Protein AF-A0A5B8RCU5-F1 (afdb_monomer_lite)

Radius of gyration: 20.3 Å; chains: 1; bounding b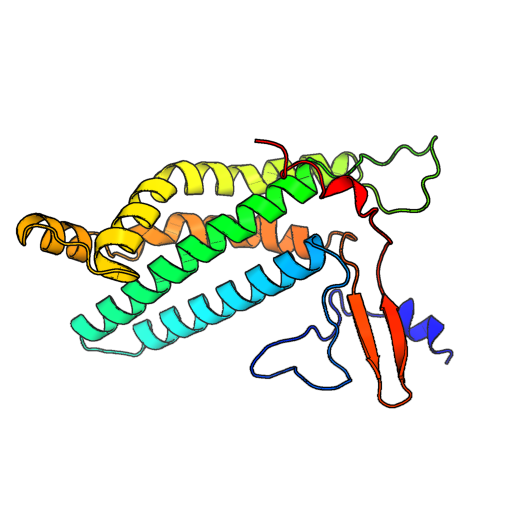ox: 48×49×59 Å

Sequence (213 aa):
MDSLDEIINAEAREPKTFHPVHERGQDAWFPGNEAASLLIHVNHIWEDLYALLRVRAGVSDAYTKKLFLRYAVIEVRSLIQVFDRMQVIVMQAPTFDPRERHGWRELTTEEKEQAKELFKPYSEAKKAVSDEVRNVRNAVCAHRENLDWQSVMSFWDAITPELIRPILNAVPAPFNFLKELDLYEWNRTPRDGTVEFIGPMIRPEYFEDDRRT

Foldseek 3Di:
DDPVVCLVPPPDLDQQADDPPPRDDLSHKYFPDLLQVLLVVLVVLVVLLVVLVVVLVVDDDPVSVLLSLLVNLVSLLVNVVSVVVNLVCLLLFAEDDPVDDDQFDGHHPVLNVQLVVLCPLLVVLCVVQVVLSVVLCDCARVDPDPDDPVVVVVSSVSSDCVNRVSNVVSPPRSSVSSSNDQHTKIWGQHPVRDIDIDGTDDDPVSPPPPPPD

Structure (mmCIF, N/CA/C/O backbone):
data_AF-A0A5B8RCU5-F1
#
_entry.id   AF-A0A5B8RCU5-F1
#
loop_
_atom_site.group_PDB
_atom_site.id
_atom_site.type_symbol
_atom_site.label_atom_id
_atom_site.label_alt_id
_atom_site.label_comp_id
_atom_site.label_asym_id
_atom_site.label_entity_id
_atom_site.label_seq_id
_atom_site.pdbx_PDB_ins_code
_atom_site.Cartn_x
_atom_site.Cartn_y
_atom_site.Cartn_z
_atom_site.occupancy
_atom_site.B_iso_or_equiv
_atom_site.auth_seq_id
_atom_site.auth_comp_id
_atom_site.auth_asym_id
_atom_site.auth_atom_id
_atom_site.pdbx_PDB_model_num
ATOM 1 N N . MET A 1 1 ? -24.263 -26.731 18.331 1.00 39.69 1 MET A N 1
ATOM 2 C CA . MET A 1 1 ? -23.127 -25.795 18.342 1.00 39.69 1 MET A CA 1
ATOM 3 C C . MET A 1 1 ? -23.718 -24.479 17.922 1.00 39.69 1 MET A C 1
ATOM 5 O O . MET A 1 1 ? -24.258 -24.422 16.823 1.00 39.69 1 MET A O 1
ATOM 9 N N . ASP A 1 2 ? -23.803 -23.537 18.858 1.00 32.69 2 ASP A N 1
ATOM 10 C CA . ASP A 1 2 ? -24.424 -22.238 18.607 1.00 32.69 2 ASP A CA 1
ATOM 11 C C . ASP A 1 2 ? -23.574 -21.465 17.597 1.00 32.69 2 ASP A C 1
ATOM 13 O O . ASP A 1 2 ? -22.348 -21.526 17.644 1.00 32.69 2 ASP A O 1
ATOM 17 N N . SER A 1 3 ? -24.208 -20.700 16.707 1.00 39.12 3 SER A N 1
ATOM 18 C CA . SER A 1 3 ? -23.506 -19.802 15.775 1.00 39.12 3 SER A CA 1
ATOM 19 C C . SER A 1 3 ? -22.623 -18.772 16.499 1.00 39.12 3 SER A C 1
ATOM 21 O O . SER A 1 3 ? -21.721 -18.196 15.905 1.00 39.12 3 SER A O 1
ATOM 23 N N . LEU A 1 4 ? -22.859 -18.562 17.798 1.00 31.06 4 LEU A N 1
ATOM 24 C CA . LEU A 1 4 ? -22.019 -17.777 18.702 1.00 31.06 4 LEU A CA 1
ATOM 25 C C . LEU A 1 4 ? -20.695 -18.472 19.054 1.00 31.06 4 LEU A C 1
ATOM 27 O O . LEU A 1 4 ? -19.683 -17.791 19.195 1.00 31.06 4 LEU A O 1
ATOM 31 N N . ASP A 1 5 ? -20.667 -19.803 19.132 1.00 27.89 5 ASP A N 1
ATOM 32 C CA . ASP A 1 5 ? -19.440 -20.557 19.413 1.00 27.89 5 ASP A CA 1
ATOM 33 C C . ASP A 1 5 ? -18.496 -20.580 18.199 1.00 27.89 5 ASP A C 1
ATOM 35 O O . ASP A 1 5 ? -17.282 -20.653 18.379 1.00 27.89 5 ASP A O 1
ATOM 39 N N . GLU A 1 6 ? -19.029 -20.460 16.975 1.00 35.12 6 GLU A N 1
ATOM 40 C CA . GLU A 1 6 ? -18.238 -20.264 15.746 1.00 35.12 6 GLU A CA 1
ATOM 41 C C . GLU A 1 6 ? -17.661 -18.842 15.640 1.00 35.12 6 GLU A C 1
ATOM 43 O O . GLU A 1 6 ? -16.547 -18.674 15.149 1.00 35.12 6 GLU A O 1
ATOM 48 N N . ILE A 1 7 ? -18.365 -17.825 16.156 1.00 41.09 7 ILE A N 1
ATOM 49 C CA . ILE A 1 7 ? -17.878 -16.432 16.208 1.00 41.09 7 ILE A CA 1
ATOM 50 C C . ILE A 1 7 ? -16.762 -16.276 17.254 1.00 41.09 7 ILE A C 1
ATOM 52 O O . ILE A 1 7 ? -15.832 -15.498 17.054 1.00 41.09 7 ILE A O 1
ATOM 56 N N . ILE A 1 8 ? -16.829 -17.030 18.356 1.00 35.44 8 ILE A N 1
ATOM 57 C CA . ILE A 1 8 ? -15.849 -16.958 19.451 1.00 35.44 8 ILE A CA 1
ATOM 58 C C . ILE A 1 8 ? -14.624 -17.864 19.197 1.00 35.44 8 ILE A C 1
ATOM 60 O O . ILE A 1 8 ? -13.545 -17.560 19.700 1.00 35.44 8 ILE A O 1
ATOM 64 N N . ASN A 1 9 ? -14.743 -18.930 18.389 1.00 31.77 9 ASN A N 1
ATOM 65 C CA . ASN A 1 9 ? -13.650 -19.882 18.098 1.00 31.77 9 ASN A CA 1
ATOM 66 C C . ASN A 1 9 ? -13.115 -19.849 16.654 1.00 31.77 9 ASN A C 1
ATOM 68 O O . ASN A 1 9 ? -12.538 -20.835 16.190 1.00 31.77 9 ASN A O 1
ATOM 72 N N . ALA A 1 10 ? -13.264 -18.748 15.918 1.00 35.28 10 ALA A N 1
ATOM 73 C CA . ALA A 1 10 ? -12.658 -18.657 14.596 1.00 35.28 10 ALA A CA 1
ATOM 74 C C . ALA A 1 10 ? -11.125 -18.540 14.705 1.00 35.28 10 ALA A C 1
ATOM 76 O O . ALA A 1 10 ? -10.566 -17.459 14.863 1.00 35.28 10 ALA A O 1
ATOM 77 N N . GLU A 1 11 ? -10.426 -19.655 14.494 1.00 37.22 11 GLU A N 1
ATOM 78 C CA . GLU A 1 11 ? -9.008 -19.719 14.100 1.00 37.22 11 GLU A CA 1
ATOM 79 C C . GLU A 1 11 ? -8.719 -19.027 12.739 1.00 37.22 11 GLU A C 1
ATOM 81 O O . GLU A 1 11 ? -7.692 -19.272 12.107 1.00 37.22 11 GLU A O 1
ATOM 86 N N . ALA A 1 12 ? -9.592 -18.131 12.270 1.00 40.72 12 ALA A N 1
ATOM 87 C CA . ALA A 1 12 ? -9.389 -17.294 11.100 1.00 40.72 12 ALA A CA 1
ATOM 88 C C . ALA A 1 12 ? -9.304 -15.832 11.551 1.00 40.72 12 ALA A C 1
ATOM 90 O O . ALA A 1 12 ? -10.314 -15.184 11.808 1.00 40.72 12 ALA A O 1
ATOM 91 N N . ARG A 1 13 ? -8.075 -15.314 11.632 1.00 55.00 13 ARG A N 1
ATOM 92 C CA . ARG A 1 13 ? -7.778 -13.909 11.964 1.00 55.00 13 ARG A CA 1
ATOM 93 C C . ARG A 1 13 ? -8.365 -12.895 10.969 1.00 55.00 13 ARG A C 1
ATOM 95 O O . ARG A 1 13 ? -8.436 -11.721 11.293 1.00 55.00 13 ARG A O 1
ATOM 102 N N . GLU A 1 14 ? -8.848 -13.329 9.805 1.00 58.84 14 GLU A N 1
ATOM 103 C CA . GLU A 1 14 ? -9.608 -12.491 8.875 1.00 58.84 14 GLU A CA 1
ATOM 104 C C . GLU A 1 14 ? -10.784 -13.293 8.289 1.00 58.84 14 GLU A C 1
ATOM 106 O O . GLU A 1 14 ? -10.590 -14.442 7.874 1.00 58.84 14 GLU A O 1
ATOM 111 N N . PRO A 1 15 ? -12.006 -12.728 8.237 1.00 73.12 15 PRO A N 1
ATOM 112 C CA . PRO A 1 15 ? -13.125 -13.366 7.557 1.00 73.12 15 PRO A CA 1
ATOM 113 C C . PRO A 1 15 ? -12.865 -13.443 6.044 1.00 73.12 15 PRO A C 1
ATOM 115 O O . PRO A 1 15 ? -11.940 -12.828 5.518 1.00 73.12 15 PRO A O 1
ATOM 118 N N . LYS A 1 16 ? -13.704 -14.180 5.307 1.00 82.31 16 LYS A N 1
ATOM 119 C CA . LYS A 1 16 ? -13.626 -14.240 3.839 1.00 82.31 16 LYS A CA 1
ATOM 120 C C . LYS A 1 16 ? -14.006 -12.881 3.234 1.00 82.31 16 LYS A C 1
ATOM 122 O O . LYS A 1 16 ? -15.176 -12.629 2.947 1.00 82.31 16 LYS A O 1
ATOM 127 N N . THR A 1 17 ? -13.036 -11.985 3.123 1.00 86.19 17 THR A N 1
ATOM 128 C CA . THR A 1 17 ? -13.244 -10.596 2.711 1.00 86.19 17 THR A CA 1
ATOM 129 C C . THR A 1 17 ? -13.517 -10.477 1.216 1.00 86.19 17 THR A C 1
ATOM 131 O O . THR A 1 17 ? -13.146 -11.329 0.408 1.00 86.19 17 THR A O 1
ATOM 134 N N . PHE A 1 18 ? -14.225 -9.413 0.846 1.00 88.00 18 PHE A N 1
ATOM 135 C CA . PHE A 1 18 ? -14.538 -9.097 -0.537 1.00 88.00 18 PHE A CA 1
ATOM 136 C C . PHE A 1 18 ? -13.267 -8.950 -1.380 1.00 88.00 18 PHE A C 1
ATOM 138 O O . PHE A 1 18 ? -12.397 -8.140 -1.068 1.00 88.00 18 PHE A O 1
ATOM 145 N N . HIS A 1 19 ? -13.250 -9.642 -2.519 1.00 88.06 19 HIS A N 1
ATOM 146 C CA . HIS A 1 19 ? -12.258 -9.482 -3.574 1.00 88.06 19 HIS A CA 1
ATOM 147 C C . HIS A 1 19 ? -12.973 -9.285 -4.919 1.00 88.06 19 HIS A C 1
ATOM 149 O O . HIS A 1 19 ? -13.785 -10.127 -5.317 1.00 88.06 19 HIS A O 1
ATOM 155 N N . PRO A 1 20 ? -12.625 -8.257 -5.719 1.00 83.44 20 PRO A N 1
ATOM 156 C CA . PRO A 1 20 ? -13.349 -7.894 -6.946 1.00 83.44 20 PRO A CA 1
ATOM 157 C C . PRO A 1 20 ? -13.321 -8.938 -8.076 1.00 83.44 20 PRO A C 1
ATOM 159 O O . PRO A 1 20 ? -13.993 -8.757 -9.091 1.00 83.44 20 PRO A O 1
ATOM 162 N N . VAL A 1 21 ? -12.571 -10.029 -7.921 1.00 83.31 21 VAL A N 1
ATOM 163 C CA . VAL A 1 21 ? -12.362 -11.056 -8.948 1.00 83.31 21 VAL A CA 1
ATOM 164 C C . VAL A 1 21 ? -12.805 -12.423 -8.437 1.00 83.31 21 VAL A C 1
ATOM 166 O O . VAL A 1 21 ? -13.494 -13.133 -9.166 1.00 83.31 21 VAL A O 1
ATOM 169 N N . HIS A 1 22 ? -12.452 -12.786 -7.201 1.00 84.62 22 HIS A N 1
ATOM 170 C CA . HIS A 1 22 ? -12.650 -14.147 -6.690 1.00 84.62 22 HIS A CA 1
ATOM 171 C C . HIS A 1 22 ? -13.733 -14.248 -5.606 1.00 84.62 22 HIS A C 1
ATOM 173 O O . HIS A 1 22 ? -14.357 -15.296 -5.488 1.00 84.62 22 HIS A O 1
ATOM 179 N N . GLU A 1 23 ? -14.007 -13.170 -4.859 1.00 84.88 23 GLU A N 1
ATOM 180 C CA . GLU A 1 23 ? -14.873 -13.200 -3.671 1.00 84.88 23 GLU A CA 1
ATOM 181 C C . GLU A 1 23 ? -15.907 -12.072 -3.690 1.00 84.88 23 GLU A C 1
ATOM 183 O O . GLU A 1 23 ? -15.750 -11.020 -3.078 1.00 84.88 23 GLU A O 1
ATOM 188 N N . ARG A 1 24 ? -16.985 -12.298 -4.449 1.00 83.38 24 ARG A N 1
ATOM 189 C CA . ARG A 1 24 ? -18.073 -11.325 -4.685 1.00 83.38 24 ARG A CA 1
ATOM 190 C C . ARG A 1 24 ? -19.449 -11.826 -4.241 1.00 83.38 24 ARG A C 1
ATOM 192 O O . ARG A 1 24 ? -20.460 -11.193 -4.539 1.00 83.38 24 ARG A O 1
ATOM 199 N N . GLY A 1 25 ? -19.492 -13.024 -3.662 1.00 81.69 25 GLY A N 1
ATOM 200 C CA . GLY A 1 25 ? -20.726 -13.704 -3.288 1.00 81.69 25 GLY A CA 1
ATOM 201 C C . GLY A 1 25 ? -21.357 -13.124 -2.025 1.00 81.69 25 GLY A C 1
ATOM 202 O O . GLY A 1 25 ? -20.814 -12.230 -1.390 1.00 81.69 25 GLY A O 1
ATOM 203 N N . GLN A 1 26 ? -22.498 -13.684 -1.634 1.00 80.81 26 GLN A N 1
ATOM 204 C CA . GLN A 1 26 ? -23.207 -13.306 -0.401 1.00 80.81 26 GLN A CA 1
ATOM 205 C C . GLN A 1 26 ? -22.467 -13.717 0.877 1.00 80.81 26 GLN A C 1
ATOM 207 O O . GLN A 1 26 ? -22.781 -13.219 1.952 1.00 80.81 26 GLN A O 1
ATOM 212 N N . ASP A 1 27 ? -21.470 -14.592 0.746 1.00 83.69 27 ASP A N 1
ATOM 213 C CA . ASP A 1 27 ? -20.600 -15.005 1.845 1.00 83.69 27 ASP A CA 1
ATOM 214 C C . ASP A 1 27 ? -19.420 -14.043 2.057 1.00 83.69 27 ASP A C 1
ATOM 216 O O . ASP A 1 27 ? -18.688 -14.197 3.034 1.00 83.69 27 ASP A O 1
ATOM 220 N N . ALA A 1 28 ? -19.219 -13.077 1.150 1.00 88.62 28 ALA A N 1
ATOM 221 C CA . ALA A 1 28 ? -18.128 -12.119 1.236 1.00 88.62 28 ALA A CA 1
ATOM 222 C C . ALA A 1 28 ? -18.408 -11.061 2.308 1.00 88.62 28 ALA A C 1
ATOM 224 O O . ALA A 1 28 ? -19.489 -10.469 2.355 1.00 88.62 28 ALA A O 1
ATOM 225 N N . TRP A 1 29 ? -17.400 -10.805 3.134 1.00 90.75 29 TRP A N 1
ATOM 226 C CA . TRP A 1 29 ? -17.410 -9.739 4.126 1.00 90.75 29 TRP A CA 1
ATOM 227 C C . TRP A 1 29 ? -16.871 -8.445 3.525 1.00 90.75 29 TRP A C 1
ATOM 229 O O . TRP A 1 29 ? -15.794 -8.410 2.930 1.00 90.75 29 TRP A O 1
ATOM 239 N N . PHE A 1 30 ? -17.627 -7.371 3.687 1.00 90.88 30 PHE A N 1
ATOM 240 C CA . PHE A 1 30 ? -17.294 -6.034 3.223 1.00 90.88 30 PHE A CA 1
ATOM 241 C C . PHE A 1 30 ? -16.791 -5.190 4.398 1.00 90.88 30 PHE A C 1
ATOM 243 O O . PHE A 1 30 ? -17.136 -5.463 5.550 1.00 90.88 30 PHE A O 1
ATOM 250 N N . PRO A 1 31 ? -15.951 -4.177 4.141 1.00 91.06 31 PRO A N 1
ATOM 251 C CA . PRO A 1 31 ? -15.451 -3.318 5.203 1.00 91.06 31 PRO A CA 1
ATOM 252 C C . PRO A 1 31 ? -16.584 -2.452 5.775 1.00 91.06 31 PRO A C 1
ATOM 254 O O . PRO A 1 31 ? -17.232 -1.703 5.044 1.00 91.06 31 PRO A O 1
ATOM 257 N N . GLY A 1 32 ? -16.809 -2.550 7.086 1.00 88.50 32 GLY A N 1
ATOM 258 C CA . GLY A 1 32 ? -17.748 -1.721 7.850 1.00 88.50 32 GLY A CA 1
ATOM 259 C C . GLY A 1 32 ? -17.155 -0.381 8.292 1.00 88.50 32 GLY A C 1
ATOM 260 O O . GLY A 1 32 ? -17.885 0.592 8.458 1.00 88.50 32 GLY A O 1
ATOM 261 N N . ASN A 1 33 ? -15.824 -0.290 8.398 1.00 88.38 33 ASN A N 1
ATOM 262 C CA . ASN A 1 33 ? -15.111 0.939 8.747 1.00 88.38 33 ASN A CA 1
ATOM 263 C C . ASN A 1 33 ? -13.919 1.231 7.809 1.00 88.38 33 ASN A C 1
ATOM 265 O O . ASN A 1 33 ? -13.543 0.420 6.957 1.00 88.38 33 ASN A O 1
ATOM 269 N N . GLU A 1 34 ? -13.314 2.416 7.955 1.00 91.31 34 GLU A N 1
ATOM 270 C CA . GLU A 1 34 ? -12.195 2.844 7.104 1.00 91.31 34 GLU A CA 1
ATOM 271 C C . GLU A 1 34 ? -10.963 1.939 7.270 1.00 91.31 34 GLU A C 1
ATOM 273 O O . GLU A 1 34 ? -10.336 1.568 6.277 1.00 91.31 34 GLU A O 1
ATOM 278 N N . ALA A 1 35 ? -10.641 1.530 8.501 1.00 90.94 35 ALA A N 1
ATOM 279 C CA . ALA A 1 35 ? -9.508 0.648 8.778 1.00 90.94 35 ALA A CA 1
ATOM 280 C C . ALA A 1 35 ? -9.632 -0.686 8.019 1.00 90.94 35 ALA A C 1
ATOM 282 O O . ALA A 1 35 ? -8.688 -1.107 7.351 1.00 90.94 35 ALA A O 1
ATOM 283 N N . ALA A 1 36 ? -10.811 -1.312 8.043 1.00 90.94 36 ALA A N 1
ATOM 284 C CA . ALA A 1 36 ? -11.094 -2.548 7.318 1.00 90.94 36 ALA A CA 1
ATOM 285 C C . ALA A 1 36 ? -10.989 -2.345 5.798 1.00 90.94 36 ALA A C 1
ATOM 287 O O . ALA A 1 36 ? -10.425 -3.180 5.086 1.00 90.94 36 ALA A O 1
ATOM 288 N N . SER A 1 37 ? -11.467 -1.201 5.292 1.00 93.44 37 SER A N 1
ATOM 289 C CA . SER A 1 37 ? -11.366 -0.869 3.866 1.00 93.44 37 SER A CA 1
ATOM 290 C C . SER A 1 37 ? -9.913 -0.730 3.418 1.00 93.44 37 SER A C 1
ATOM 292 O O . SER A 1 37 ? -9.548 -1.229 2.353 1.00 93.44 37 SER A O 1
ATOM 294 N N . LEU A 1 38 ? -9.078 -0.064 4.216 1.00 95.00 38 LEU A N 1
ATOM 295 C CA . LEU A 1 38 ? -7.660 0.100 3.913 1.00 95.00 38 LEU A CA 1
ATOM 296 C C . LEU A 1 38 ? -6.916 -1.232 3.999 1.00 95.00 38 LEU A C 1
ATOM 298 O O . LEU A 1 38 ? -6.042 -1.473 3.172 1.00 95.00 38 LEU A O 1
ATOM 302 N N . LEU A 1 39 ? -7.275 -2.109 4.944 1.00 92.94 39 LEU A N 1
ATOM 303 C CA . LEU A 1 39 ? -6.673 -3.437 5.070 1.00 92.94 39 LEU A CA 1
ATOM 304 C C . LEU A 1 39 ? -6.884 -4.258 3.791 1.00 92.94 39 LEU A C 1
ATOM 306 O O . LEU A 1 39 ? -5.916 -4.751 3.207 1.00 92.94 39 LEU A O 1
ATOM 310 N N . ILE A 1 40 ? -8.129 -4.315 3.303 1.00 92.31 40 ILE A N 1
ATOM 311 C CA . ILE A 1 40 ? -8.466 -4.964 2.029 1.00 92.31 40 ILE A CA 1
ATOM 312 C C . ILE A 1 40 ? -7.700 -4.321 0.866 1.00 92.31 40 ILE A C 1
ATOM 314 O O . ILE A 1 40 ? -7.153 -5.026 0.021 1.00 92.31 40 ILE A O 1
ATOM 318 N N .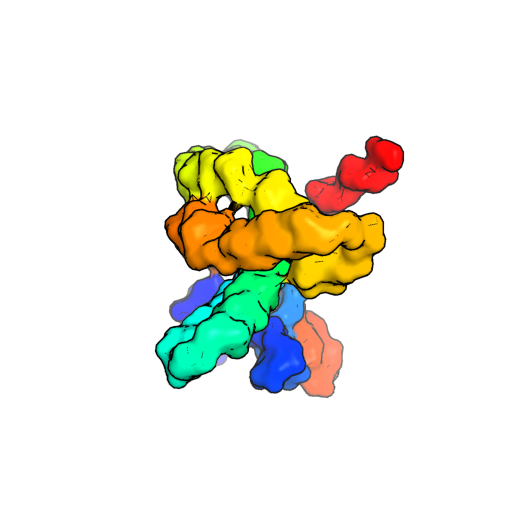 HIS A 1 41 ? -7.628 -2.988 0.808 1.00 94.94 41 HIS A N 1
ATOM 319 C CA . HIS A 1 41 ? -6.900 -2.306 -0.264 1.00 94.94 41 HIS A CA 1
ATOM 320 C C . HIS A 1 41 ? -5.406 -2.647 -0.270 1.00 94.94 41 HIS A C 1
ATOM 322 O O . HIS A 1 41 ? -4.852 -2.884 -1.342 1.00 94.94 41 HIS A O 1
ATOM 328 N N . VAL A 1 42 ? -4.753 -2.704 0.897 1.00 95.00 42 VAL A N 1
ATOM 329 C CA . VAL A 1 42 ? -3.344 -3.117 0.978 1.00 95.00 42 VAL A CA 1
ATOM 330 C C . VAL A 1 42 ? -3.180 -4.560 0.501 1.00 95.00 42 VAL A C 1
ATOM 332 O O . VAL A 1 42 ? -2.274 -4.810 -0.292 1.00 95.00 42 VAL A O 1
ATOM 335 N N . ASN A 1 43 ? -4.063 -5.478 0.915 1.00 92.06 43 ASN A N 1
ATOM 336 C CA . ASN A 1 43 ? -4.049 -6.871 0.453 1.00 92.06 43 ASN A CA 1
ATOM 337 C C . ASN A 1 43 ? -4.150 -6.962 -1.079 1.00 92.06 43 ASN A C 1
ATOM 339 O O . ASN A 1 43 ? -3.272 -7.554 -1.705 1.00 92.06 43 ASN A O 1
ATOM 343 N N . HIS A 1 44 ? -5.137 -6.303 -1.694 1.00 93.94 44 HIS A N 1
ATOM 344 C CA . HIS A 1 44 ? -5.303 -6.323 -3.152 1.00 93.94 44 HIS A CA 1
ATOM 345 C C . HIS A 1 44 ? -4.097 -5.733 -3.896 1.00 93.94 44 HIS A C 1
ATOM 347 O O . HIS A 1 44 ? -3.592 -6.341 -4.837 1.00 93.94 44 HIS A O 1
ATOM 353 N N . ILE A 1 45 ? -3.578 -4.582 -3.449 1.00 96.31 45 ILE A N 1
ATOM 354 C CA . ILE A 1 45 ? -2.389 -3.973 -4.068 1.00 96.31 45 ILE A CA 1
ATOM 355 C C . ILE A 1 45 ? -1.180 -4.916 -3.955 1.00 96.31 45 ILE A C 1
ATOM 357 O O . ILE A 1 45 ? -0.365 -5.015 -4.877 1.00 96.31 45 ILE A O 1
ATOM 361 N N . TRP A 1 46 ? -1.047 -5.628 -2.833 1.00 94.81 46 TRP A N 1
ATOM 362 C CA . TRP A 1 46 ? 0.030 -6.592 -2.627 1.00 94.81 46 TRP A CA 1
ATOM 363 C C . TRP A 1 46 ? -0.086 -7.813 -3.549 1.00 94.81 46 TRP A C 1
ATOM 365 O O . TRP A 1 46 ? 0.918 -8.259 -4.115 1.00 94.81 46 TRP A O 1
ATOM 375 N N . GLU A 1 47 ? -1.298 -8.332 -3.739 1.00 93.62 47 GLU A N 1
ATOM 376 C CA . GLU A 1 47 ? -1.593 -9.415 -4.683 1.00 93.62 47 GLU A CA 1
ATOM 377 C C . GLU A 1 47 ? -1.282 -9.007 -6.130 1.00 93.62 47 GLU A C 1
ATOM 379 O O . GLU A 1 47 ? -0.602 -9.755 -6.846 1.00 93.62 47 GLU A O 1
ATOM 384 N N . ASP A 1 48 ? -1.679 -7.798 -6.535 1.00 95.38 48 ASP A N 1
ATOM 385 C CA . ASP A 1 48 ? -1.372 -7.236 -7.854 1.00 95.38 48 ASP A CA 1
ATOM 386 C C . ASP A 1 48 ? 0.142 -7.093 -8.064 1.00 95.38 48 ASP A C 1
ATOM 388 O O . ASP A 1 48 ? 0.686 -7.544 -9.081 1.00 95.38 48 ASP A O 1
ATOM 392 N N . LEU A 1 49 ? 0.864 -6.546 -7.078 1.00 96.44 49 LEU A N 1
ATOM 393 C CA . LEU A 1 49 ? 2.329 -6.456 -7.099 1.00 96.44 49 LEU A CA 1
ATOM 394 C C . LEU A 1 49 ? 2.978 -7.834 -7.253 1.00 96.44 49 LEU A C 1
ATOM 396 O O . LEU A 1 49 ? 3.878 -8.007 -8.084 1.00 96.44 49 LEU A O 1
ATOM 400 N N . TYR A 1 50 ? 2.520 -8.826 -6.489 1.00 94.94 50 TYR A N 1
ATOM 401 C CA . TYR A 1 50 ? 3.023 -10.193 -6.586 1.00 94.94 50 TYR A CA 1
ATOM 402 C C . TYR A 1 50 ? 2.780 -10.782 -7.981 1.00 94.94 50 TYR A C 1
ATOM 404 O O . TYR A 1 50 ? 3.704 -11.333 -8.592 1.00 94.94 50 TYR A O 1
ATOM 412 N N . ALA A 1 51 ? 1.571 -10.627 -8.524 1.00 94.31 51 ALA A N 1
ATOM 413 C CA . ALA A 1 51 ? 1.222 -11.106 -9.855 1.00 94.31 51 ALA A CA 1
ATOM 414 C C . ALA A 1 51 ? 2.095 -10.456 -10.943 1.00 94.31 51 ALA A C 1
ATOM 416 O O . ALA A 1 51 ? 2.686 -11.172 -11.761 1.00 94.31 51 ALA A O 1
ATOM 417 N N . LEU A 1 52 ? 2.246 -9.127 -10.916 1.00 95.81 52 LEU A N 1
ATOM 418 C CA . LEU A 1 52 ? 3.076 -8.365 -11.856 1.00 95.81 52 LEU A CA 1
ATOM 419 C C . LEU A 1 52 ? 4.542 -8.814 -11.818 1.00 95.81 52 LEU A C 1
ATOM 421 O O . LEU A 1 52 ? 5.146 -9.076 -12.863 1.00 95.81 52 LEU A O 1
ATOM 425 N N . LEU A 1 53 ? 5.121 -8.936 -10.620 1.00 93.62 53 LEU A N 1
ATOM 426 C CA . LEU A 1 53 ? 6.525 -9.317 -10.447 1.00 93.62 53 LEU A CA 1
ATOM 427 C C . LEU A 1 53 ? 6.779 -10.779 -10.828 1.00 93.62 53 LEU A C 1
ATOM 429 O O . LEU A 1 53 ? 7.812 -11.081 -11.435 1.00 93.62 53 LEU A O 1
ATOM 433 N N . ARG A 1 54 ? 5.824 -11.674 -10.549 1.00 95.25 54 ARG A N 1
ATOM 434 C CA . ARG A 1 54 ? 5.884 -13.078 -10.972 1.00 95.25 54 ARG A CA 1
ATOM 435 C C . ARG A 1 54 ? 5.869 -13.202 -12.493 1.00 95.25 54 ARG A C 1
ATOM 437 O O . ARG A 1 54 ? 6.718 -13.896 -13.049 1.00 95.25 54 ARG A O 1
ATOM 444 N N . VAL A 1 55 ? 4.951 -12.512 -13.177 1.00 95.62 55 VAL A N 1
ATOM 445 C CA . VAL A 1 55 ? 4.895 -12.531 -14.650 1.00 95.62 55 VAL A CA 1
ATOM 446 C C . VAL A 1 55 ? 6.172 -11.930 -15.237 1.00 95.62 55 VAL A C 1
ATOM 448 O O . VAL A 1 55 ? 6.785 -12.536 -16.114 1.00 95.62 55 VAL A O 1
ATOM 451 N N . ARG A 1 56 ? 6.648 -10.800 -14.697 1.00 95.06 56 ARG A N 1
ATOM 452 C CA . ARG A 1 56 ? 7.916 -10.176 -15.106 1.00 95.06 56 ARG A CA 1
ATOM 453 C C . ARG A 1 56 ? 9.101 -11.144 -15.041 1.00 95.06 56 ARG A C 1
ATOM 455 O O . ARG A 1 56 ? 9.955 -11.108 -15.926 1.00 95.06 56 ARG A O 1
ATOM 462 N N . ALA A 1 57 ? 9.178 -11.971 -13.999 1.00 93.12 57 ALA A N 1
ATOM 463 C CA . ALA A 1 57 ? 10.258 -12.941 -13.832 1.00 93.12 57 ALA A CA 1
ATOM 464 C C . ALA A 1 57 ? 10.236 -14.052 -14.899 1.00 93.12 57 ALA A C 1
ATOM 466 O O . ALA A 1 57 ? 11.297 -14.556 -15.262 1.00 93.12 57 ALA A O 1
ATOM 467 N N . GLY A 1 58 ? 9.053 -14.400 -15.420 1.00 94.38 58 GLY A N 1
ATOM 468 C CA . GLY A 1 58 ? 8.870 -15.445 -16.433 1.00 94.38 58 GLY A CA 1
ATOM 469 C C . GLY A 1 58 ? 9.068 -14.995 -17.885 1.00 94.38 58 GLY A C 1
ATOM 470 O O . GLY A 1 58 ? 9.200 -15.837 -18.770 1.00 94.38 58 GLY A O 1
ATOM 471 N N . VAL A 1 59 ? 9.099 -13.689 -18.157 1.00 95.56 59 VAL A N 1
ATOM 472 C CA . VAL A 1 59 ? 9.320 -13.157 -19.512 1.00 95.56 59 VAL A CA 1
ATOM 473 C C . VAL A 1 59 ? 10.821 -13.058 -19.811 1.00 95.56 59 VAL A C 1
ATOM 475 O O . VAL A 1 59 ? 11.617 -12.803 -18.912 1.00 95.56 59 VAL A O 1
ATOM 478 N N . SER A 1 60 ? 11.240 -13.237 -21.066 1.00 94.69 60 SER A N 1
ATOM 479 C CA . SER A 1 60 ? 12.635 -13.045 -21.504 1.00 94.69 60 SER A CA 1
ATOM 480 C C . SER A 1 60 ? 12.900 -11.638 -22.050 1.00 94.69 60 SER A C 1
ATOM 482 O O . SER A 1 60 ? 13.927 -11.045 -21.719 1.00 94.69 60 SER A O 1
ATOM 484 N N . ASP A 1 61 ? 11.957 -11.096 -22.826 1.00 96.75 61 ASP A N 1
ATOM 485 C CA . ASP A 1 61 ? 12.047 -9.791 -23.484 1.00 96.75 61 ASP A CA 1
ATOM 486 C C . ASP A 1 61 ? 12.236 -8.623 -22.497 1.00 96.75 61 ASP A C 1
ATOM 488 O O . ASP A 1 61 ? 11.485 -8.451 -21.530 1.00 96.75 61 ASP A O 1
ATOM 492 N N . ALA A 1 62 ? 13.248 -7.795 -22.763 1.00 95.00 62 ALA A N 1
ATOM 493 C CA . ALA A 1 62 ? 13.638 -6.688 -21.897 1.00 95.00 62 ALA A CA 1
ATOM 494 C C . ALA A 1 62 ? 12.583 -5.574 -21.865 1.00 95.00 62 ALA A C 1
ATOM 496 O O . ALA A 1 62 ? 12.308 -5.023 -20.795 1.00 95.00 62 ALA A O 1
ATOM 497 N N . TYR A 1 63 ? 11.962 -5.270 -23.009 1.00 95.44 63 TYR A N 1
ATOM 498 C CA . TYR A 1 63 ? 10.930 -4.237 -23.091 1.00 95.44 63 TYR A CA 1
ATOM 499 C C . TYR A 1 63 ? 9.698 -4.627 -22.267 1.00 95.44 63 TYR A C 1
ATOM 501 O O . TYR A 1 63 ? 9.242 -3.866 -21.412 1.00 95.44 63 TYR A O 1
ATOM 509 N N . THR A 1 64 ? 9.227 -5.860 -22.427 1.00 96.81 64 THR A N 1
ATOM 510 C CA . THR A 1 64 ? 8.097 -6.404 -21.671 1.00 96.81 64 THR A CA 1
ATOM 511 C C . THR A 1 64 ? 8.395 -6.458 -20.169 1.00 96.81 64 THR A C 1
ATOM 513 O O . THR A 1 64 ? 7.556 -6.059 -19.359 1.00 96.81 64 THR A O 1
ATOM 516 N N . LYS A 1 65 ? 9.614 -6.848 -19.761 1.00 95.94 65 LYS A N 1
ATOM 517 C CA . LYS A 1 65 ? 10.035 -6.765 -18.347 1.00 95.94 65 LYS A CA 1
ATOM 518 C C . LYS A 1 65 ? 9.946 -5.348 -17.787 1.00 95.94 65 LYS A C 1
ATOM 520 O O . LYS A 1 65 ? 9.574 -5.169 -16.624 1.00 95.94 65 LYS A O 1
ATOM 525 N N . LYS A 1 66 ? 10.326 -4.355 -18.593 1.00 95.75 66 LYS A N 1
ATOM 526 C CA . LYS A 1 66 ? 10.271 -2.938 -18.226 1.00 95.75 66 LYS A CA 1
ATOM 527 C C . LYS A 1 66 ? 8.821 -2.457 -18.115 1.00 95.75 66 LYS A C 1
ATOM 529 O O . LYS A 1 66 ? 8.507 -1.747 -17.166 1.00 95.75 66 LYS A O 1
ATOM 534 N N . LEU A 1 67 ? 7.923 -2.907 -18.998 1.00 96.31 67 LEU A N 1
ATOM 535 C CA . LEU A 1 67 ? 6.486 -2.613 -18.916 1.00 96.31 67 LEU A CA 1
ATOM 536 C C . LEU A 1 67 ? 5.839 -3.158 -17.638 1.00 96.31 67 LEU A C 1
ATOM 538 O O . LEU A 1 67 ? 5.117 -2.424 -16.971 1.00 96.31 67 LEU A O 1
ATOM 542 N N . PHE A 1 68 ? 6.118 -4.401 -17.241 1.00 97.19 68 PHE A N 1
ATOM 543 C CA . PHE A 1 68 ? 5.589 -4.918 -15.971 1.00 97.19 68 PHE A CA 1
ATOM 544 C C . PHE A 1 68 ? 6.127 -4.151 -14.762 1.00 97.19 68 PHE A C 1
ATOM 546 O O . PHE A 1 68 ? 5.389 -3.868 -13.823 1.00 97.19 68 PHE A O 1
ATOM 553 N N . LEU A 1 69 ? 7.401 -3.759 -14.801 1.00 96.44 69 LEU A N 1
ATOM 554 C CA . LEU A 1 69 ? 7.993 -2.953 -13.739 1.00 96.44 69 LEU A CA 1
ATOM 555 C C . LEU A 1 69 ? 7.388 -1.542 -13.673 1.00 96.44 69 LEU A C 1
ATOM 557 O O . LEU A 1 69 ? 7.177 -1.022 -12.584 1.00 96.44 69 LEU A O 1
ATOM 561 N N . ARG A 1 70 ? 7.038 -0.954 -14.823 1.00 97.00 70 ARG A N 1
ATOM 562 C CA . ARG A 1 70 ? 6.288 0.307 -14.919 1.00 97.00 70 ARG A CA 1
ATOM 563 C C . ARG A 1 70 ? 4.942 0.213 -14.193 1.00 97.00 70 ARG A C 1
ATOM 565 O O . ARG A 1 70 ? 4.604 1.134 -13.457 1.00 97.00 70 ARG A O 1
ATOM 572 N N . TYR A 1 71 ? 4.205 -0.889 -14.352 1.00 97.88 71 TYR A N 1
ATOM 573 C CA . TYR A 1 71 ? 2.968 -1.130 -13.594 1.00 97.88 71 TYR A CA 1
ATOM 574 C C . TYR A 1 71 ? 3.235 -1.339 -12.100 1.00 97.88 71 TYR A C 1
ATOM 576 O O . TYR A 1 71 ? 2.543 -0.751 -11.279 1.00 97.88 71 TYR A O 1
ATOM 584 N N . ALA A 1 72 ? 4.292 -2.066 -11.731 1.00 97.88 72 ALA A N 1
ATOM 585 C CA . ALA A 1 72 ? 4.661 -2.223 -10.324 1.00 97.88 72 ALA A CA 1
ATOM 586 C C . ALA A 1 72 ? 4.994 -0.879 -9.642 1.00 97.88 72 ALA A C 1
ATOM 588 O O . ALA A 1 72 ? 4.648 -0.682 -8.484 1.00 97.88 72 ALA A O 1
ATOM 589 N N . VAL A 1 73 ? 5.605 0.081 -10.352 1.00 98.19 73 VAL A N 1
ATOM 590 C CA . VAL A 1 73 ? 5.819 1.451 -9.837 1.00 98.19 73 VAL A CA 1
ATOM 591 C C . VAL A 1 73 ? 4.491 2.166 -9.558 1.00 98.19 73 VAL A C 1
ATOM 593 O O . VAL A 1 73 ? 4.386 2.888 -8.566 1.00 98.19 73 VAL A O 1
ATOM 596 N N . ILE A 1 74 ? 3.473 1.964 -10.404 1.00 98.12 74 ILE A N 1
ATOM 597 C CA . ILE A 1 74 ? 2.128 2.518 -10.178 1.00 98.12 74 ILE A CA 1
ATOM 598 C C . ILE A 1 74 ? 1.537 1.928 -8.898 1.00 98.12 74 ILE A C 1
ATOM 600 O O . ILE A 1 74 ? 1.118 2.692 -8.030 1.00 98.12 74 ILE A O 1
ATOM 604 N N . GLU A 1 75 ? 1.586 0.605 -8.747 1.00 98.19 75 GLU A N 1
ATOM 605 C CA . GLU A 1 75 ? 1.028 -0.064 -7.571 1.00 98.19 75 GLU A CA 1
ATOM 606 C C . GLU A 1 75 ? 1.779 0.267 -6.280 1.00 98.19 75 GLU A C 1
ATOM 608 O O . GLU A 1 75 ? 1.153 0.507 -5.252 1.00 98.19 75 GLU A O 1
ATOM 613 N N . VAL A 1 76 ? 3.108 0.410 -6.314 1.00 98.31 76 VAL A N 1
ATOM 614 C CA . VAL A 1 76 ? 3.860 0.883 -5.140 1.00 98.31 76 VAL A CA 1
ATOM 615 C C . VAL A 1 76 ? 3.461 2.305 -4.749 1.00 98.31 76 VAL A C 1
ATOM 617 O O . VAL A 1 76 ? 3.392 2.612 -3.558 1.00 98.31 76 VAL A O 1
ATOM 620 N N . ARG A 1 77 ? 3.138 3.181 -5.710 1.00 97.88 77 ARG A N 1
ATOM 621 C CA . ARG A 1 77 ? 2.608 4.506 -5.365 1.00 97.88 77 ARG A CA 1
ATOM 622 C C . ARG A 1 77 ? 1.248 4.401 -4.673 1.00 97.88 77 ARG A C 1
ATOM 624 O O . ARG A 1 77 ? 1.058 5.093 -3.671 1.00 97.88 77 ARG A O 1
ATOM 631 N N . SER A 1 78 ? 0.346 3.567 -5.190 1.00 97.81 78 SER A N 1
ATOM 632 C CA . SER A 1 78 ? -0.959 3.294 -4.573 1.00 97.81 78 SER A CA 1
ATOM 633 C C . SER A 1 78 ? -0.786 2.739 -3.157 1.00 97.81 78 SER A C 1
ATOM 635 O O . SER A 1 78 ? -1.406 3.241 -2.220 1.00 97.81 78 SER A O 1
ATOM 637 N N . LEU A 1 79 ? 0.137 1.787 -2.977 1.00 98.19 79 LEU A N 1
ATOM 638 C CA . LEU A 1 79 ? 0.470 1.192 -1.685 1.00 98.19 79 LEU A CA 1
ATOM 639 C C . LEU A 1 79 ? 0.903 2.254 -0.675 1.00 98.19 79 LEU A C 1
ATOM 641 O O . LEU A 1 79 ? 0.346 2.296 0.413 1.00 98.19 79 LEU A O 1
ATOM 645 N N . ILE A 1 80 ? 1.835 3.146 -1.036 1.00 98.25 80 ILE A N 1
ATOM 646 C CA . ILE A 1 80 ? 2.282 4.231 -0.144 1.00 98.25 80 ILE A CA 1
ATOM 647 C C . ILE A 1 80 ? 1.093 5.085 0.322 1.00 98.25 80 ILE A C 1
ATOM 649 O O . ILE A 1 80 ? 1.020 5.444 1.491 1.00 98.25 80 ILE A O 1
ATOM 653 N N . GLN A 1 81 ? 0.155 5.421 -0.573 1.00 96.94 81 GLN A N 1
ATOM 654 C CA . GLN A 1 81 ? -1.000 6.257 -0.216 1.00 96.94 81 GLN A CA 1
ATOM 655 C C . GLN A 1 81 ? -1.929 5.563 0.782 1.00 96.94 81 GLN A C 1
ATOM 657 O O . GLN A 1 81 ? -2.305 6.161 1.789 1.00 96.94 81 GLN A O 1
ATOM 662 N N . VAL A 1 82 ? -2.282 4.306 0.510 1.00 97.38 82 VAL A N 1
ATOM 663 C CA . VAL A 1 82 ? -3.174 3.520 1.373 1.00 97.38 82 VAL A CA 1
ATOM 664 C C . VAL A 1 82 ? -2.498 3.223 2.715 1.00 97.38 82 VAL A C 1
ATOM 666 O O . VAL A 1 82 ? -3.114 3.375 3.769 1.00 97.38 82 VAL A O 1
ATOM 669 N N . PHE A 1 83 ? -1.216 2.855 2.692 1.00 97.38 83 PHE A N 1
ATOM 670 C CA . PHE A 1 83 ? -0.460 2.498 3.889 1.00 97.38 83 PHE A CA 1
ATOM 671 C C . PHE A 1 83 ? -0.179 3.710 4.788 1.00 97.38 83 PHE A C 1
ATOM 673 O O . PHE A 1 83 ? -0.229 3.582 6.008 1.00 97.38 83 PHE A O 1
ATOM 680 N N . ASP A 1 84 ? 0.020 4.902 4.213 1.00 97.31 84 ASP A N 1
ATOM 681 C CA . ASP A 1 84 ? 0.111 6.152 4.980 1.00 97.31 84 ASP A CA 1
ATOM 682 C C . ASP A 1 84 ? -1.188 6.452 5.729 1.00 97.31 84 ASP A C 1
ATOM 684 O O . ASP A 1 84 ? -1.148 6.794 6.912 1.00 97.31 84 ASP A O 1
ATOM 688 N N . ARG A 1 85 ? -2.345 6.287 5.075 1.00 96.62 85 ARG A N 1
ATOM 689 C CA . ARG A 1 85 ? -3.636 6.491 5.743 1.00 96.62 85 ARG A CA 1
ATOM 690 C C . ARG A 1 85 ? -3.852 5.469 6.860 1.00 96.62 85 ARG A C 1
ATOM 692 O O . ARG A 1 85 ? -4.277 5.845 7.948 1.00 96.62 85 ARG A O 1
ATOM 699 N N . MET A 1 86 ? -3.491 4.208 6.622 1.00 94.56 86 MET A N 1
ATOM 700 C CA . MET A 1 86 ? -3.544 3.160 7.644 1.00 94.56 86 MET A CA 1
ATOM 701 C C . MET A 1 86 ? -2.653 3.492 8.851 1.00 94.56 86 MET A C 1
ATOM 703 O O . MET A 1 86 ? -3.094 3.382 9.994 1.00 94.56 86 MET A O 1
ATOM 707 N N . GLN A 1 87 ? -1.420 3.951 8.609 1.00 95.38 8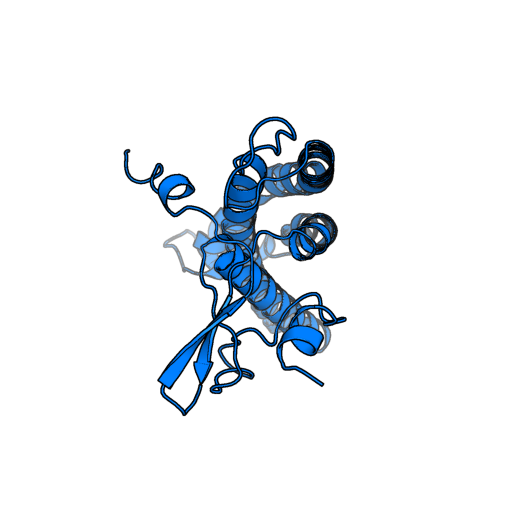7 GLN A N 1
ATOM 708 C CA . GLN A 1 87 ? -0.512 4.398 9.667 1.00 95.38 87 GLN A CA 1
ATOM 709 C C . GLN A 1 87 ? -1.134 5.535 10.486 1.00 95.38 87 GLN A C 1
ATOM 711 O O . GLN A 1 87 ? -1.079 5.495 11.712 1.00 95.38 87 GLN A O 1
ATOM 716 N N . VAL A 1 88 ? -1.744 6.530 9.835 1.00 94.31 88 VAL A N 1
ATOM 717 C CA . VAL A 1 88 ? -2.416 7.642 10.526 1.00 94.31 88 VAL A CA 1
ATOM 718 C C . VAL A 1 88 ? -3.520 7.130 11.450 1.00 94.31 88 VAL A C 1
ATOM 720 O O . VAL A 1 88 ? -3.503 7.471 12.631 1.00 94.31 88 VAL A O 1
ATOM 723 N N . ILE A 1 89 ? -4.410 6.262 10.957 1.00 91.44 89 ILE A N 1
ATOM 724 C CA . ILE A 1 89 ? -5.509 5.695 11.758 1.00 91.44 89 ILE A CA 1
ATOM 725 C C . ILE A 1 89 ? -4.976 4.978 12.998 1.00 91.44 89 ILE A C 1
ATOM 727 O O . ILE A 1 89 ? -5.441 5.233 14.104 1.00 91.44 89 ILE A O 1
ATOM 731 N N . VAL A 1 90 ? -3.969 4.118 12.840 1.00 91.31 90 VAL A N 1
ATOM 732 C CA . VAL A 1 90 ? -3.408 3.343 13.960 1.00 91.31 90 VAL A CA 1
ATOM 733 C C . VAL A 1 90 ? -2.721 4.252 14.979 1.00 91.31 90 VAL A C 1
ATOM 735 O O . VAL A 1 90 ? -2.891 4.077 16.184 1.00 91.31 90 VAL A O 1
ATOM 738 N N . MET A 1 91 ? -1.978 5.260 14.518 1.00 91.12 91 MET A N 1
ATOM 739 C CA . MET A 1 91 ? -1.280 6.189 15.411 1.00 91.12 91 MET A CA 1
ATOM 740 C C . MET A 1 91 ? -2.234 7.153 16.134 1.00 91.12 91 MET A C 1
ATOM 742 O O . MET A 1 91 ? -1.907 7.619 17.227 1.00 91.12 91 MET A O 1
ATOM 746 N N . GLN A 1 92 ? -3.396 7.449 15.544 1.00 90.06 92 GLN A N 1
ATOM 747 C CA . GLN A 1 92 ? -4.417 8.337 16.109 1.00 90.06 92 GLN A CA 1
ATOM 748 C C . GLN A 1 92 ? -5.524 7.606 16.877 1.00 90.06 92 GLN A C 1
ATOM 750 O O . GLN A 1 92 ? -6.262 8.261 17.611 1.00 90.06 92 GLN A O 1
ATOM 755 N N . ALA A 1 93 ? -5.634 6.278 16.753 1.00 86.94 93 ALA A N 1
ATOM 756 C CA . ALA A 1 93 ? -6.604 5.481 17.501 1.00 86.94 93 ALA A CA 1
ATOM 757 C C . ALA A 1 93 ? -6.502 5.784 19.009 1.00 86.94 93 ALA A C 1
ATOM 759 O O . ALA A 1 93 ? -5.390 5.990 19.495 1.00 86.94 93 ALA A O 1
ATOM 760 N N . PRO A 1 94 ? -7.599 5.826 19.782 1.00 84.00 94 PRO A N 1
ATOM 761 C CA . PRO A 1 94 ? -7.538 6.069 21.225 1.00 84.00 94 PRO A CA 1
ATOM 762 C C . PRO A 1 94 ? -6.643 5.057 21.951 1.00 84.00 94 PRO A C 1
ATOM 764 O O . PRO A 1 94 ? -6.479 3.926 21.491 1.00 84.00 94 PRO A O 1
ATOM 767 N N . THR A 1 95 ? -6.032 5.471 23.065 1.00 86.88 95 THR A N 1
ATOM 768 C CA . THR A 1 95 ? -5.288 4.546 23.932 1.00 86.88 95 THR A CA 1
ATOM 769 C C . THR A 1 95 ? -6.223 3.995 24.998 1.00 86.88 95 THR A C 1
ATOM 771 O O . THR A 1 95 ? -6.861 4.784 25.686 1.00 86.88 95 THR A O 1
ATOM 774 N N . PHE A 1 96 ? -6.243 2.677 25.174 1.00 84.31 96 PHE A N 1
ATOM 775 C CA . PHE A 1 96 ? -7.015 2.007 26.213 1.00 84.31 96 PHE A CA 1
ATOM 776 C C . PHE A 1 96 ? -6.630 2.500 27.614 1.00 84.31 96 PHE A C 1
ATOM 778 O O . PHE A 1 96 ? -5.466 2.382 28.017 1.00 84.31 96 PHE A O 1
ATOM 785 N N . ASP A 1 97 ? -7.614 2.989 28.373 1.00 79.88 97 ASP A N 1
ATOM 786 C CA . ASP A 1 97 ? -7.485 3.266 29.806 1.00 79.88 97 ASP A CA 1
ATOM 787 C C . ASP A 1 97 ? -8.335 2.262 30.607 1.00 79.88 97 ASP A C 1
ATOM 789 O O . ASP A 1 97 ? -9.562 2.302 30.542 1.00 79.88 97 ASP A O 1
ATOM 793 N N . PRO A 1 98 ? -7.740 1.388 31.443 1.00 79.06 98 PRO A N 1
ATOM 794 C CA . PRO A 1 98 ? -8.503 0.441 32.259 1.00 79.06 98 PRO A CA 1
ATOM 795 C C . PRO A 1 98 ? -9.475 1.106 33.253 1.00 79.06 98 PRO A C 1
ATOM 797 O O . PRO A 1 98 ? -10.327 0.418 33.826 1.00 79.06 98 PRO A O 1
ATOM 800 N N . ARG A 1 99 ? -9.344 2.417 33.499 1.00 80.44 99 ARG A N 1
ATOM 801 C CA . ARG A 1 99 ? -10.238 3.215 34.352 1.00 80.44 99 ARG A CA 1
ATOM 802 C C . ARG A 1 99 ? -11.443 3.769 33.598 1.00 80.44 99 ARG A C 1
ATOM 804 O O . ARG A 1 99 ? -12.448 4.073 34.241 1.00 80.44 99 ARG A O 1
ATOM 811 N N . GLU A 1 100 ? -11.367 3.870 32.276 1.00 76.31 100 GLU A N 1
ATOM 812 C CA . GLU A 1 100 ? -12.440 4.374 31.427 1.00 76.31 100 GLU A CA 1
ATOM 813 C C . GLU A 1 100 ? -12.987 3.228 30.572 1.00 76.31 100 GLU A C 1
ATOM 815 O O . GLU A 1 100 ? -12.337 2.711 29.672 1.00 76.31 100 GLU A O 1
ATOM 820 N N . ARG A 1 101 ? -14.209 2.773 30.871 1.00 62.88 101 ARG A N 1
ATOM 821 C CA . ARG A 1 101 ? -14.863 1.764 30.032 1.00 62.88 101 ARG A CA 1
ATOM 822 C C . ARG A 1 101 ? -15.556 2.442 28.868 1.00 62.88 101 ARG A C 1
ATOM 824 O O . ARG A 1 101 ? -16.678 2.928 29.008 1.00 62.88 101 ARG A O 1
ATOM 831 N N . HIS A 1 102 ? -14.897 2.404 27.725 1.00 66.00 102 HIS A N 1
ATOM 832 C CA . HIS A 1 102 ? -15.466 2.830 26.460 1.00 66.00 102 HIS A CA 1
ATOM 833 C C . HIS A 1 102 ? -16.134 1.651 25.738 1.00 66.00 102 HIS A C 1
ATOM 835 O O . HIS A 1 102 ? -15.730 0.499 25.878 1.00 66.00 102 HIS A O 1
ATOM 841 N N . GLY A 1 103 ? -17.220 1.921 25.009 1.00 65.44 103 GLY A N 1
ATOM 842 C CA . GLY A 1 103 ? -17.992 0.910 24.263 1.00 65.44 103 GLY A CA 1
ATOM 843 C C . GLY A 1 103 ? -17.426 0.587 22.874 1.00 65.44 103 GLY A C 1
ATOM 844 O O . GLY A 1 103 ? -18.157 0.075 22.033 1.00 65.44 103 GLY A O 1
ATOM 845 N N . TRP A 1 104 ? -16.172 0.955 22.615 1.00 69.56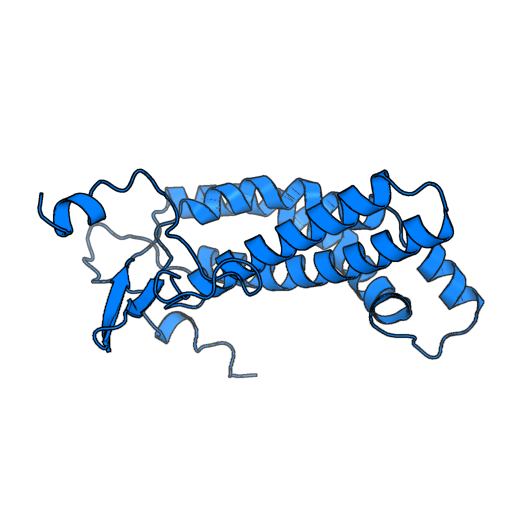 104 TRP A N 1
ATOM 846 C CA . TRP A 1 104 ? -15.463 0.811 21.341 1.00 69.56 104 TRP A CA 1
ATOM 847 C C . TRP A 1 104 ? -14.038 0.312 21.595 1.00 69.56 104 TRP A C 1
ATOM 849 O O . TRP A 1 104 ? -13.551 0.390 22.725 1.00 69.56 104 TRP A O 1
ATOM 859 N N . ARG A 1 105 ? -13.359 -0.199 20.558 1.00 76.69 105 ARG A N 1
ATOM 860 C CA . ARG A 1 105 ? -11.958 -0.617 20.703 1.00 76.69 105 ARG A CA 1
ATOM 861 C C . ARG A 1 105 ? -11.020 0.581 20.737 1.00 76.69 105 ARG A C 1
ATOM 863 O O . ARG A 1 105 ? -11.105 1.499 19.926 1.00 76.69 105 ARG A O 1
ATOM 870 N N . GLU A 1 106 ? -10.061 0.491 21.641 1.00 83.69 106 GLU A N 1
ATOM 871 C CA . GLU A 1 106 ? -8.942 1.411 21.811 1.00 83.69 106 GLU A CA 1
ATOM 872 C C . GLU A 1 106 ? -7.660 0.598 21.836 1.00 83.69 106 GLU A C 1
ATOM 874 O O . GLU A 1 106 ? -7.678 -0.482 22.414 1.00 83.69 106 GLU A O 1
ATOM 879 N N . LEU A 1 107 ? -6.558 1.082 21.267 1.00 88.25 107 LEU A N 1
ATOM 880 C CA . LEU A 1 107 ? -5.285 0.356 21.263 1.00 88.25 107 LEU A CA 1
ATOM 881 C C . LEU A 1 107 ? -4.594 0.419 22.624 1.00 88.25 107 LEU A C 1
ATOM 883 O O . LEU A 1 107 ? -4.599 1.461 23.275 1.00 88.25 107 LEU A O 1
ATOM 887 N N . THR A 1 108 ? -3.931 -0.653 23.049 1.00 90.50 108 THR A N 1
ATOM 888 C CA . THR A 1 108 ? -3.087 -0.585 24.246 1.00 90.50 108 THR A CA 1
ATOM 889 C C . THR A 1 108 ? -1.835 0.254 23.985 1.00 90.50 108 THR A C 1
ATOM 891 O O . THR A 1 108 ? -1.443 0.520 22.843 1.00 90.50 108 THR A O 1
ATOM 894 N N . THR A 1 109 ? -1.174 0.678 25.063 1.00 90.88 109 THR A N 1
ATOM 895 C CA . THR A 1 109 ? 0.113 1.381 24.960 1.00 90.88 109 THR A CA 1
ATOM 896 C C . THR A 1 109 ? 1.159 0.505 24.267 1.00 90.88 109 THR A C 1
ATOM 898 O O . THR A 1 109 ? 1.921 0.994 23.434 1.00 90.88 109 THR A O 1
ATOM 901 N N . GLU A 1 110 ? 1.166 -0.796 24.563 1.00 93.12 110 GLU A N 1
ATOM 902 C CA . GLU A 1 110 ? 2.066 -1.767 23.941 1.00 93.12 110 GLU A CA 1
ATOM 903 C C . GLU A 1 110 ? 1.804 -1.900 22.437 1.00 93.12 110 GLU A C 1
ATOM 905 O O . GLU A 1 110 ? 2.755 -1.867 21.657 1.00 93.12 110 GLU A O 1
ATOM 910 N N . GLU A 1 111 ? 0.535 -1.980 22.014 1.00 94.00 111 GLU A N 1
ATOM 911 C CA . GLU A 1 111 ? 0.168 -2.052 20.593 1.00 94.00 111 GLU A CA 1
ATOM 912 C C . GLU A 1 111 ? 0.638 -0.807 19.830 1.00 94.00 111 GLU A C 1
ATOM 914 O O . GLU A 1 111 ? 1.192 -0.921 18.736 1.00 94.00 111 GLU A O 1
ATOM 919 N N . LYS A 1 112 ? 0.478 0.385 20.417 1.00 93.25 112 LYS A N 1
ATOM 920 C CA . LYS A 1 112 ? 0.928 1.640 19.798 1.00 93.25 112 LYS A CA 1
ATOM 921 C C . LYS A 1 112 ? 2.443 1.747 19.685 1.00 93.25 112 LYS A C 1
ATOM 923 O O . LYS A 1 112 ? 2.943 2.153 18.635 1.00 93.25 112 LYS A O 1
ATOM 928 N N . GLU A 1 113 ? 3.182 1.400 20.737 1.00 95.69 113 GLU A N 1
ATOM 929 C CA . GLU A 1 113 ? 4.648 1.431 20.679 1.00 95.69 113 GLU A CA 1
ATOM 930 C C . GLU A 1 113 ? 5.182 0.370 19.707 1.00 95.69 113 GLU A C 1
ATOM 932 O O . GLU A 1 113 ? 6.077 0.664 18.913 1.00 95.69 113 GLU A O 1
ATOM 937 N N . GLN A 1 114 ? 4.577 -0.822 19.664 1.00 97.12 114 GLN A N 1
ATOM 938 C CA . GLN A 1 114 ? 4.926 -1.836 18.670 1.00 97.12 114 GLN A CA 1
ATOM 939 C C . GLN A 1 114 ? 4.632 -1.360 17.240 1.00 97.12 114 GLN A C 1
ATOM 941 O O . GLN A 1 114 ? 5.492 -1.501 16.366 1.00 97.12 114 GLN A O 1
ATOM 946 N N . ALA A 1 115 ? 3.465 -0.753 16.998 1.00 95.94 115 ALA A N 1
ATOM 947 C CA . ALA A 1 115 ? 3.120 -0.174 15.700 1.00 95.94 115 ALA A CA 1
ATOM 948 C C . ALA A 1 115 ? 4.172 0.852 15.262 1.00 95.94 115 ALA A C 1
ATOM 950 O O . ALA A 1 115 ? 4.697 0.789 14.151 1.00 95.94 115 ALA A O 1
ATOM 951 N N . LYS A 1 116 ? 4.519 1.780 16.157 1.00 96.75 116 LYS A N 1
ATOM 952 C CA . LYS A 1 116 ? 5.488 2.850 15.913 1.00 96.75 116 LYS A CA 1
ATOM 953 C C . LYS A 1 116 ? 6.870 2.314 15.540 1.00 96.75 116 LYS A C 1
ATOM 955 O O . LYS A 1 116 ? 7.454 2.793 14.566 1.00 96.75 116 LYS A O 1
ATOM 960 N N . GLU A 1 117 ? 7.370 1.312 16.261 1.00 98.00 117 GLU A N 1
ATOM 961 C CA . GLU A 1 117 ? 8.652 0.675 15.939 1.00 98.00 117 GLU A CA 1
ATOM 962 C C . GLU A 1 117 ? 8.608 -0.036 14.579 1.00 98.00 117 GLU A C 1
ATOM 964 O O . GLU A 1 117 ? 9.530 0.107 13.773 1.00 98.00 117 GLU A O 1
ATOM 969 N N . LEU A 1 118 ? 7.509 -0.728 14.262 1.00 97.69 118 LEU A N 1
ATOM 970 C CA . LEU A 1 118 ? 7.340 -1.403 12.971 1.00 97.69 118 LEU A CA 1
ATOM 971 C C . LEU A 1 118 ? 7.166 -0.431 11.794 1.00 97.69 118 LEU A C 1
ATOM 973 O O . LEU A 1 118 ? 7.603 -0.729 10.681 1.00 97.69 118 LEU A O 1
ATOM 977 N N . PHE A 1 119 ? 6.570 0.744 12.015 1.00 97.94 119 PHE A N 1
ATOM 978 C CA . PHE A 1 119 ? 6.408 1.776 10.986 1.00 97.94 119 PHE A CA 1
ATOM 979 C C . PHE A 1 119 ? 7.674 2.596 10.728 1.00 97.94 119 PHE A C 1
ATOM 981 O O . PHE A 1 119 ? 7.749 3.295 9.710 1.00 97.94 119 PHE A O 1
ATOM 988 N N . LYS A 1 120 ? 8.677 2.540 11.608 1.00 98.06 120 LYS A N 1
ATOM 989 C CA . LYS A 1 120 ? 9.907 3.322 11.452 1.00 98.06 120 LYS A CA 1
ATOM 990 C C . LYS A 1 120 ? 10.696 2.939 10.185 1.00 98.06 120 LYS A C 1
ATOM 992 O O . LYS A 1 120 ? 10.935 3.845 9.382 1.00 98.06 120 LYS A O 1
ATOM 997 N N . PRO A 1 121 ? 10.999 1.651 9.902 1.00 98.12 121 PRO A N 1
ATOM 998 C CA . PRO A 1 121 ? 11.628 1.254 8.638 1.00 98.12 121 PRO A CA 1
ATOM 999 C C . PRO A 1 121 ? 10.817 1.661 7.404 1.00 98.12 121 PRO A C 1
ATOM 1001 O O . PRO A 1 121 ? 11.383 2.110 6.409 1.00 98.12 121 PRO A O 1
ATOM 1004 N N . TYR A 1 122 ? 9.484 1.550 7.469 1.00 98.06 122 TYR A N 1
ATOM 1005 C CA . TYR A 1 122 ? 8.601 2.005 6.393 1.00 98.06 122 TYR A CA 1
ATOM 1006 C C . TYR A 1 122 ? 8.722 3.514 6.158 1.00 98.06 122 TYR A C 1
ATOM 1008 O O . TYR A 1 122 ? 8.881 3.951 5.020 1.00 98.06 122 TYR A O 1
ATOM 1016 N N . SER A 1 123 ? 8.706 4.312 7.225 1.00 98.00 123 SER A N 1
ATOM 1017 C CA . SER A 1 123 ? 8.804 5.772 7.143 1.00 98.00 123 SER A CA 1
ATOM 1018 C C . SER A 1 123 ? 10.143 6.220 6.545 1.00 98.00 123 SER A C 1
ATOM 1020 O O . SER A 1 123 ? 10.179 7.138 5.721 1.00 98.00 123 SER A O 1
ATOM 1022 N N . GLU A 1 124 ? 11.236 5.546 6.911 1.00 98.19 124 GLU A N 1
ATOM 1023 C CA . GLU A 1 124 ? 12.572 5.772 6.348 1.00 98.19 124 GLU A CA 1
ATOM 1024 C C . GLU A 1 124 ? 12.635 5.387 4.862 1.00 98.19 124 GLU A C 1
ATOM 1026 O O . GLU A 1 124 ? 13.068 6.195 4.035 1.00 98.19 124 GLU A O 1
ATOM 1031 N N . ALA A 1 125 ? 12.133 4.201 4.500 1.00 98.19 125 ALA A N 1
ATOM 1032 C CA . ALA A 1 125 ? 12.068 3.744 3.113 1.00 98.19 125 ALA A CA 1
ATOM 1033 C C . ALA A 1 125 ? 11.216 4.681 2.244 1.00 98.19 125 ALA A C 1
ATOM 1035 O O . ALA A 1 125 ? 11.643 5.086 1.163 1.00 98.19 125 ALA A O 1
ATOM 1036 N N . LYS A 1 126 ? 10.043 5.092 2.740 1.00 97.88 126 LYS A N 1
ATOM 1037 C CA . LYS A 1 126 ? 9.161 6.058 2.076 1.00 97.88 126 LYS A CA 1
ATOM 1038 C C . LYS A 1 126 ? 9.872 7.377 1.824 1.00 97.88 126 LYS A C 1
ATOM 1040 O O . LYS A 1 126 ? 9.840 7.872 0.699 1.00 97.88 126 LYS A O 1
ATOM 1045 N N . LYS A 1 127 ? 10.533 7.939 2.839 1.00 97.88 127 LYS A N 1
ATOM 1046 C CA . LYS A 1 127 ? 11.275 9.198 2.699 1.00 97.88 127 LYS A CA 1
ATOM 1047 C C . LYS A 1 127 ? 12.352 9.108 1.614 1.00 97.88 127 LYS A C 1
ATOM 1049 O O . LYS A 1 127 ? 12.579 10.093 0.922 1.00 97.88 127 LYS A O 1
ATOM 1054 N N . ALA A 1 128 ? 12.987 7.947 1.460 1.00 97.38 128 ALA A N 1
ATOM 1055 C CA . ALA A 1 128 ? 14.039 7.752 0.469 1.00 97.38 128 ALA A CA 1
ATOM 1056 C C . ALA A 1 128 ? 13.527 7.738 -0.982 1.00 97.38 128 ALA A C 1
ATOM 1058 O O . ALA A 1 128 ? 14.226 8.248 -1.850 1.00 97.38 128 ALA A O 1
ATOM 1059 N N . VAL A 1 129 ? 12.339 7.176 -1.255 1.00 97.69 129 VAL A N 1
ATOM 1060 C CA . VAL A 1 129 ? 11.903 6.912 -2.646 1.00 97.69 129 VAL A CA 1
ATOM 1061 C C . VAL A 1 129 ? 10.583 7.561 -3.066 1.00 97.69 129 VAL A C 1
ATOM 1063 O O . VAL A 1 129 ? 10.262 7.560 -4.251 1.00 97.69 129 VAL A O 1
ATOM 1066 N N . SER A 1 130 ? 9.791 8.121 -2.144 1.00 96.56 130 SER A 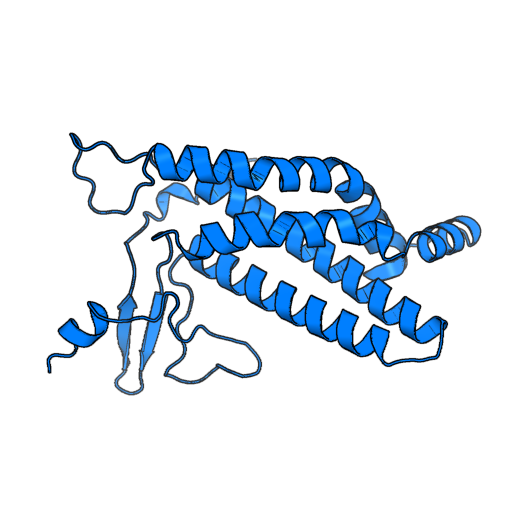N 1
ATOM 1067 C CA . SER A 1 130 ? 8.416 8.563 -2.441 1.00 96.56 130 SER A CA 1
ATOM 1068 C C . SER A 1 130 ? 8.341 9.622 -3.546 1.00 96.56 130 SER A C 1
ATOM 1070 O O . SER A 1 130 ? 7.470 9.539 -4.416 1.00 96.56 130 SER A O 1
ATOM 1072 N N . ASP A 1 131 ? 9.240 10.608 -3.535 1.00 97.31 131 ASP A N 1
ATOM 1073 C CA . ASP A 1 131 ? 9.253 11.661 -4.555 1.00 97.31 131 ASP A CA 1
ATOM 1074 C C . ASP A 1 131 ? 9.642 11.113 -5.928 1.00 97.31 131 ASP A C 1
ATOM 1076 O O . ASP A 1 131 ? 8.990 11.431 -6.922 1.00 97.31 131 ASP A O 1
ATOM 1080 N N . GLU A 1 132 ? 10.649 10.243 -5.986 1.00 97.38 132 GLU A N 1
ATOM 1081 C CA . GLU A 1 132 ? 11.092 9.620 -7.231 1.00 97.38 132 GLU A CA 1
ATOM 1082 C C . GLU A 1 132 ? 10.010 8.702 -7.811 1.00 97.38 132 GLU A C 1
ATOM 1084 O O . GLU A 1 132 ? 9.645 8.844 -8.979 1.00 97.38 132 GLU A O 1
ATOM 1089 N N . VAL A 1 133 ? 9.405 7.842 -6.982 1.00 97.94 133 VAL A N 1
ATOM 1090 C CA . VAL A 1 133 ? 8.270 6.989 -7.369 1.00 97.94 133 VAL A CA 1
ATOM 1091 C C . VAL A 1 133 ? 7.118 7.834 -7.912 1.00 97.94 133 VAL A C 1
ATOM 1093 O O . VAL A 1 133 ? 6.567 7.512 -8.965 1.00 97.94 133 VAL A O 1
ATOM 1096 N N . ARG A 1 134 ? 6.758 8.935 -7.235 1.00 96.75 134 ARG A N 1
ATOM 1097 C CA . ARG A 1 134 ? 5.702 9.850 -7.697 1.00 96.75 134 ARG A CA 1
ATOM 1098 C C . ARG A 1 134 ? 6.049 10.462 -9.054 1.00 96.75 134 ARG A C 1
ATOM 1100 O O . ARG A 1 134 ? 5.195 10.466 -9.939 1.00 96.75 134 ARG A O 1
ATOM 1107 N N . ASN A 1 135 ? 7.269 10.969 -9.210 1.00 95.88 135 ASN A N 1
ATOM 1108 C CA . ASN A 1 135 ? 7.696 11.668 -10.420 1.00 95.88 135 ASN A CA 1
ATOM 1109 C C . ASN A 1 135 ? 7.766 10.711 -11.616 1.00 95.88 135 ASN A C 1
ATOM 1111 O O . ASN A 1 135 ? 7.152 10.987 -12.642 1.00 95.88 135 ASN A O 1
ATOM 1115 N N . VAL A 1 136 ? 8.409 9.547 -11.462 1.00 96.31 136 VAL A N 1
ATOM 1116 C CA . VAL A 1 136 ? 8.462 8.497 -12.496 1.00 96.31 136 VAL A CA 1
ATOM 1117 C C . VAL A 1 136 ? 7.047 8.045 -12.870 1.00 96.31 136 VAL A C 1
ATOM 1119 O O . VAL A 1 136 ? 6.711 7.937 -14.055 1.00 96.31 136 VAL A O 1
ATOM 1122 N N . ARG A 1 137 ? 6.179 7.833 -11.868 1.00 95.62 137 ARG A N 1
ATOM 1123 C CA . ARG A 1 137 ? 4.793 7.423 -12.101 1.00 95.62 137 ARG A CA 1
ATOM 1124 C C . ARG A 1 137 ? 4.028 8.454 -12.920 1.00 95.62 137 ARG A C 1
ATOM 1126 O O . ARG A 1 137 ? 3.367 8.068 -13.880 1.00 95.62 137 ARG A O 1
ATOM 1133 N N . ASN A 1 138 ? 4.101 9.729 -12.558 1.00 94.38 138 ASN A N 1
ATOM 1134 C CA . ASN A 1 138 ? 3.377 10.779 -13.266 1.00 94.38 138 ASN A CA 1
ATOM 1135 C C . ASN A 1 138 ? 3.951 11.014 -14.668 1.00 94.38 138 ASN A C 1
ATOM 1137 O O . ASN A 1 138 ? 3.192 10.994 -15.630 1.00 94.38 138 ASN A O 1
ATOM 1141 N N . ALA A 1 139 ? 5.274 11.112 -14.804 1.00 93.31 139 ALA A N 1
ATOM 1142 C CA . ALA A 1 139 ? 5.921 11.432 -16.070 1.00 93.31 139 ALA A CA 1
ATOM 1143 C C . ALA A 1 139 ? 5.694 10.367 -17.154 1.00 93.31 139 ALA A C 1
ATOM 1145 O O . ALA A 1 139 ? 5.350 10.705 -18.291 1.00 93.31 139 ALA A O 1
ATOM 1146 N N . VAL A 1 140 ? 5.902 9.083 -16.818 1.00 92.31 140 VAL A N 1
ATOM 1147 C CA . VAL A 1 140 ? 5.975 8.011 -17.828 1.00 92.31 140 VAL A CA 1
ATOM 1148 C C . VAL A 1 140 ? 5.172 6.747 -17.513 1.00 92.31 140 VAL A C 1
ATOM 1150 O O . VAL A 1 140 ? 4.946 5.960 -18.439 1.00 92.31 140 VAL A O 1
ATOM 1153 N N . CYS A 1 141 ? 4.718 6.498 -16.274 1.00 90.00 141 CYS A N 1
ATOM 1154 C CA . CYS A 1 141 ? 3.965 5.271 -15.944 1.00 90.00 141 CYS A CA 1
ATOM 1155 C C . CYS A 1 141 ? 2.443 5.413 -16.091 1.00 90.00 141 CYS A C 1
ATOM 1157 O O . CYS A 1 141 ? 1.831 4.719 -16.900 1.00 90.00 141 CYS A O 1
ATOM 1159 N N . ALA A 1 142 ? 1.822 6.281 -15.300 1.00 86.38 142 ALA A N 1
ATOM 1160 C CA . ALA A 1 142 ? 0.379 6.504 -15.297 1.00 86.38 142 ALA A CA 1
ATOM 1161 C C . ALA A 1 142 ? -0.037 7.519 -16.369 1.00 86.38 142 ALA A C 1
ATOM 1163 O O . ALA A 1 142 ? -1.064 7.339 -17.022 1.00 86.38 142 ALA A O 1
ATOM 1164 N N . HIS A 1 143 ? 0.788 8.543 -16.594 1.00 85.44 143 HIS A N 1
ATOM 1165 C CA . HIS A 1 143 ? 0.587 9.519 -17.658 1.00 85.44 143 HIS A CA 1
ATOM 1166 C C . HIS A 1 143 ? 1.775 9.515 -18.626 1.00 85.44 143 HIS A C 1
ATOM 1168 O O . HIS A 1 143 ? 2.742 8.764 -18.470 1.00 85.44 143 HIS A O 1
ATOM 1174 N N . ARG A 1 144 ? 1.636 10.298 -19.694 1.00 83.06 144 ARG A N 1
ATOM 1175 C CA . ARG A 1 144 ? 2.709 10.629 -20.630 1.00 83.06 144 ARG A CA 1
ATOM 1176 C C . ARG A 1 144 ? 2.770 12.140 -20.681 1.00 83.06 144 ARG A C 1
ATOM 1178 O O . ARG A 1 144 ? 2.088 12.759 -21.497 1.00 83.06 144 ARG A O 1
ATOM 1185 N N . GLU A 1 145 ? 3.478 12.712 -19.720 1.00 86.62 145 GLU A N 1
ATOM 1186 C CA . GLU A 1 145 ? 3.621 14.160 -19.645 1.00 86.62 145 GLU A CA 1
ATOM 1187 C C . GLU A 1 145 ? 4.317 14.689 -20.905 1.00 86.62 145 GLU A C 1
ATOM 1189 O O . GLU A 1 145 ? 5.102 13.987 -21.549 1.00 86.62 145 GLU A O 1
ATOM 1194 N N . ASN A 1 146 ? 3.999 15.929 -21.279 1.00 91.62 146 ASN A N 1
ATOM 1195 C CA . ASN A 1 146 ? 4.622 16.587 -22.422 1.00 91.62 146 ASN A CA 1
ATOM 1196 C C . ASN A 1 146 ? 6.033 17.058 -22.037 1.00 91.62 146 ASN A C 1
ATOM 1198 O O . ASN A 1 146 ? 6.235 18.218 -21.683 1.00 91.62 146 ASN A O 1
ATOM 1202 N N . LEU A 1 147 ? 6.976 16.120 -22.045 1.00 92.19 147 LEU A N 1
ATOM 1203 C CA . LEU A 1 147 ? 8.375 16.307 -21.676 1.00 92.19 147 LEU A CA 1
ATOM 1204 C C . LEU A 1 147 ? 9.274 16.187 -22.910 1.00 92.19 147 LEU A C 1
ATOM 1206 O O . LEU A 1 147 ? 8.906 15.567 -23.910 1.00 92.19 147 LEU A O 1
ATOM 1210 N N . ASP A 1 148 ? 10.477 16.748 -22.832 1.00 95.00 148 ASP A N 1
ATOM 1211 C CA . ASP A 1 148 ? 11.510 16.501 -23.833 1.00 95.00 148 ASP A CA 1
ATOM 1212 C C . ASP A 1 148 ? 11.987 15.035 -23.798 1.00 95.00 148 ASP A C 1
ATOM 1214 O O . ASP A 1 148 ? 11.858 14.326 -22.795 1.00 95.00 148 ASP A O 1
ATOM 1218 N N . TRP A 1 149 ? 12.549 14.563 -24.912 1.00 93.31 149 TRP A N 1
ATOM 1219 C CA . TRP A 1 149 ? 12.939 13.159 -25.049 1.00 93.31 149 TRP A CA 1
ATOM 1220 C C . TRP A 1 149 ? 14.046 12.737 -24.079 1.00 93.31 149 TRP A C 1
ATOM 1222 O O . TRP A 1 149 ? 14.051 11.581 -23.659 1.00 93.31 149 TRP A O 1
ATOM 1232 N N . GLN A 1 150 ? 14.946 13.641 -23.682 1.00 95.75 150 GLN A N 1
ATOM 1233 C CA . GLN A 1 150 ? 15.986 13.338 -22.701 1.00 95.75 150 GLN A CA 1
ATOM 1234 C C . GLN A 1 150 ? 15.373 13.082 -21.319 1.00 95.75 150 GLN A C 1
ATOM 1236 O O . GLN A 1 150 ? 15.727 12.098 -20.665 1.00 95.75 150 GLN A O 1
ATOM 1241 N N . SER A 1 151 ? 14.399 13.897 -20.910 1.00 94.38 151 SER A N 1
ATOM 1242 C CA . SER A 1 151 ? 13.625 13.679 -19.683 1.00 94.38 151 SER A CA 1
ATOM 1243 C C . SER A 1 151 ? 12.857 12.357 -19.725 1.00 94.38 151 SER A C 1
ATOM 1245 O O . SER A 1 151 ? 12.918 11.577 -18.773 1.00 94.38 151 SER A O 1
ATOM 1247 N N . VAL A 1 152 ? 12.189 12.051 -20.845 1.00 93.69 152 VAL A N 1
ATOM 1248 C CA . VAL A 1 152 ? 11.481 10.771 -21.023 1.00 93.69 152 VAL A CA 1
ATOM 1249 C C . VAL A 1 152 ? 12.442 9.589 -20.881 1.00 93.69 152 VAL A C 1
ATOM 1251 O O . VAL A 1 152 ? 12.131 8.645 -20.155 1.00 93.69 152 VAL A O 1
ATOM 1254 N N . MET A 1 153 ? 13.607 9.637 -21.533 1.00 94.88 153 MET A N 1
ATOM 1255 C CA . MET A 1 153 ? 14.625 8.584 -21.432 1.00 94.88 153 MET A CA 1
ATOM 1256 C C . MET A 1 153 ? 15.103 8.395 -19.990 1.00 94.88 153 MET A C 1
ATOM 1258 O O . MET A 1 153 ? 15.089 7.271 -19.498 1.00 94.88 153 MET A O 1
ATOM 1262 N N . SER A 1 154 ? 15.423 9.488 -19.290 1.00 96.50 154 SER A N 1
ATOM 1263 C CA . SER A 1 154 ? 15.852 9.454 -17.886 1.00 96.50 154 SER A CA 1
ATOM 1264 C C . SER A 1 154 ? 14.814 8.783 -16.978 1.00 96.50 154 SER A C 1
ATOM 1266 O O . SER A 1 154 ? 15.141 7.885 -16.200 1.00 96.50 154 SER A O 1
ATOM 1268 N N . PHE A 1 155 ? 13.532 9.138 -17.126 1.00 96.56 155 PHE A N 1
ATOM 1269 C CA . PHE A 1 155 ? 12.467 8.501 -16.352 1.00 96.56 155 PHE A CA 1
ATOM 1270 C C . PHE A 1 155 ? 12.278 7.027 -16.706 1.00 96.56 155 PHE A C 1
ATOM 1272 O O . PHE A 1 155 ? 12.015 6.220 -15.816 1.00 96.56 155 PHE A O 1
ATOM 1279 N N . TRP A 1 156 ? 12.426 6.648 -17.979 1.00 96.00 156 TRP A N 1
ATOM 1280 C CA . TRP A 1 156 ? 12.428 5.237 -18.358 1.00 96.00 156 TRP A CA 1
ATOM 1281 C C . TRP A 1 156 ? 13.592 4.491 -17.715 1.00 96.00 156 TRP A C 1
ATOM 1283 O O . TRP A 1 156 ? 13.379 3.405 -17.175 1.00 96.00 156 TRP A O 1
ATOM 1293 N N . ASP A 1 157 ? 14.794 5.056 -17.709 1.00 96.44 157 ASP A N 1
ATOM 1294 C CA . ASP A 1 157 ? 15.968 4.434 -17.099 1.00 96.44 157 ASP A CA 1
ATOM 1295 C C . ASP A 1 157 ? 15.782 4.236 -15.591 1.00 96.44 157 ASP A C 1
ATOM 1297 O O . ASP A 1 157 ? 16.053 3.137 -15.099 1.00 96.44 157 ASP A O 1
ATOM 1301 N N . ALA A 1 158 ? 15.170 5.205 -14.901 1.00 97.00 158 ALA A N 1
ATOM 1302 C CA . ALA A 1 158 ? 14.858 5.147 -13.471 1.00 97.00 158 ALA A CA 1
ATOM 1303 C C . ALA A 1 158 ? 13.883 4.019 -13.067 1.00 97.00 158 ALA A C 1
ATOM 1305 O O . ALA A 1 158 ? 13.888 3.592 -11.911 1.00 97.00 158 ALA A O 1
ATOM 1306 N N . ILE A 1 159 ? 13.078 3.470 -13.994 1.00 97.00 159 ILE A N 1
ATOM 1307 C CA . ILE A 1 159 ? 12.182 2.325 -13.720 1.00 97.00 159 ILE A CA 1
ATOM 1308 C C . ILE A 1 159 ? 13.022 1.057 -13.481 1.00 97.00 159 ILE A C 1
ATOM 1310 O O . ILE A 1 159 ? 13.256 0.247 -14.387 1.00 97.00 159 ILE A O 1
ATOM 1314 N N . THR A 1 160 ? 13.493 0.879 -12.253 1.00 96.12 160 THR A N 1
ATOM 1315 C CA . THR A 1 160 ? 14.366 -0.218 -11.815 1.00 96.12 160 THR A CA 1
ATOM 1316 C C . THR A 1 160 ? 13.748 -0.958 -10.624 1.00 96.12 160 THR A C 1
ATOM 1318 O O . THR A 1 160 ? 12.911 -0.395 -9.916 1.00 96.12 160 THR A O 1
ATOM 1321 N N . PRO A 1 161 ? 14.090 -2.239 -10.389 1.00 95.88 161 PRO A N 1
ATOM 1322 C CA . PRO A 1 161 ? 13.676 -2.924 -9.165 1.00 95.88 161 PRO A CA 1
ATOM 1323 C C . PRO A 1 161 ? 14.098 -2.164 -7.902 1.00 95.88 161 PRO A C 1
ATOM 1325 O O . PRO A 1 161 ? 13.371 -2.158 -6.914 1.00 95.88 161 PRO A O 1
ATOM 1328 N N . GLU A 1 162 ? 15.256 -1.510 -7.942 1.00 96.62 162 GLU A N 1
ATOM 1329 C CA . GLU A 1 162 ? 15.845 -0.741 -6.848 1.00 96.62 162 GLU A CA 1
ATOM 1330 C C . GLU A 1 162 ? 14.980 0.460 -6.449 1.00 96.62 162 GLU A C 1
ATOM 1332 O O . GLU A 1 162 ? 14.913 0.761 -5.262 1.00 96.62 162 GLU A O 1
ATOM 1337 N N . LEU A 1 163 ? 14.250 1.067 -7.393 1.00 97.00 163 LEU A N 1
ATOM 1338 C CA . LEU A 1 163 ? 13.313 2.161 -7.117 1.00 97.00 163 LEU A CA 1
ATOM 1339 C C . LEU A 1 163 ? 12.191 1.746 -6.148 1.00 97.00 163 LEU A C 1
ATOM 1341 O O . LEU A 1 163 ? 11.795 2.515 -5.276 1.00 97.00 163 LEU A O 1
ATOM 1345 N N . ILE A 1 164 ? 11.667 0.526 -6.294 1.00 97.00 164 ILE A N 1
ATOM 1346 C CA . ILE A 1 164 ? 10.497 0.056 -5.530 1.00 97.00 164 ILE A CA 1
ATOM 1347 C C . ILE A 1 164 ? 10.853 -0.873 -4.364 1.00 97.00 164 ILE A C 1
ATOM 1349 O O . ILE A 1 164 ? 10.082 -1.002 -3.412 1.00 97.00 164 ILE A O 1
ATOM 1353 N N . ARG A 1 165 ? 12.030 -1.509 -4.409 1.00 97.38 165 ARG A N 1
ATOM 1354 C CA . ARG A 1 165 ? 12.494 -2.491 -3.417 1.00 97.38 165 ARG A CA 1
ATOM 1355 C C . ARG A 1 165 ? 12.470 -1.977 -1.969 1.00 97.38 165 ARG A C 1
ATOM 1357 O O . ARG A 1 165 ? 12.058 -2.759 -1.114 1.00 97.38 165 ARG A O 1
ATOM 1364 N N . PRO A 1 166 ? 12.855 -0.722 -1.652 1.00 98.25 166 PRO A N 1
ATOM 1365 C CA . PRO A 1 166 ? 12.809 -0.227 -0.277 1.00 98.25 166 PRO A CA 1
ATOM 1366 C C . PRO A 1 166 ? 11.416 -0.333 0.351 1.00 98.25 166 PRO A C 1
ATOM 1368 O O . PRO A 1 166 ? 11.295 -0.801 1.480 1.00 98.25 166 PRO A O 1
ATOM 1371 N N . ILE A 1 167 ? 10.363 0.014 -0.396 1.00 98.19 167 ILE A N 1
ATOM 1372 C CA . ILE A 1 167 ? 8.976 -0.082 0.085 1.00 98.19 167 ILE A CA 1
ATOM 1373 C C . ILE A 1 167 ? 8.565 -1.542 0.257 1.00 98.19 167 ILE A C 1
ATOM 1375 O O . ILE A 1 167 ? 8.068 -1.918 1.317 1.00 98.19 167 ILE A O 1
ATOM 1379 N N . LEU A 1 168 ? 8.820 -2.380 -0.753 1.00 96.50 168 LEU A N 1
ATOM 1380 C CA . LEU A 1 168 ? 8.440 -3.797 -0.722 1.00 96.50 168 LEU A CA 1
ATOM 1381 C C . LEU A 1 168 ? 9.117 -4.569 0.420 1.00 96.50 168 LEU A C 1
ATOM 1383 O O . LEU A 1 168 ? 8.549 -5.522 0.940 1.00 96.50 168 LEU A O 1
ATOM 1387 N N . ASN A 1 169 ? 10.308 -4.150 0.843 1.00 95.94 169 ASN A N 1
ATOM 1388 C CA . ASN A 1 169 ? 10.986 -4.753 1.988 1.00 95.94 169 ASN A CA 1
ATOM 1389 C C . ASN A 1 169 ? 10.448 -4.249 3.335 1.00 95.94 169 ASN A C 1
ATOM 1391 O O . ASN A 1 169 ? 10.508 -4.980 4.320 1.00 95.94 169 ASN A O 1
ATOM 1395 N N . ALA A 1 170 ? 9.956 -3.009 3.396 1.00 97.44 170 ALA A N 1
ATOM 1396 C CA . ALA A 1 170 ? 9.594 -2.356 4.650 1.00 97.44 170 ALA A CA 1
ATOM 1397 C C . ALA A 1 170 ? 8.119 -2.536 5.053 1.00 97.44 170 ALA A C 1
ATOM 1399 O O . ALA A 1 170 ? 7.804 -2.438 6.233 1.00 97.44 170 ALA A O 1
ATOM 1400 N N . VAL A 1 171 ? 7.220 -2.809 4.102 1.00 96.38 171 VAL A N 1
ATOM 1401 C CA . VAL A 1 171 ? 5.773 -2.975 4.356 1.00 96.38 171 VAL A CA 1
ATOM 1402 C C . VAL A 1 171 ? 5.383 -4.293 5.055 1.00 96.38 171 VAL A C 1
ATOM 1404 O O . VAL A 1 171 ? 4.517 -4.238 5.928 1.00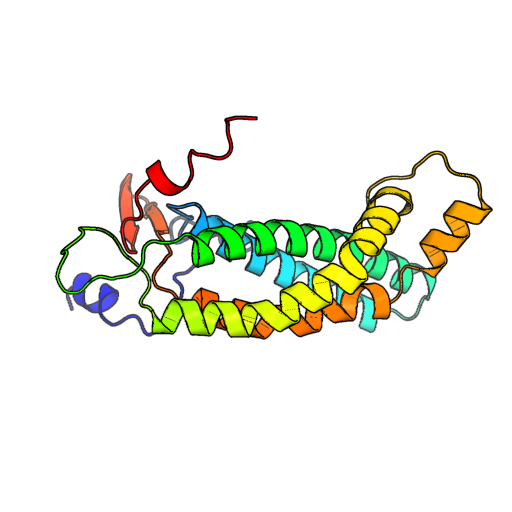 96.38 171 VAL A O 1
ATOM 1407 N N . PRO A 1 172 ? 5.970 -5.473 4.757 1.00 95.62 172 PRO A N 1
ATOM 1408 C CA . PRO A 1 172 ? 5.444 -6.747 5.261 1.00 95.62 172 PRO A CA 1
ATOM 1409 C C . PRO A 1 172 ? 5.346 -6.854 6.785 1.00 95.62 172 PRO A C 1
ATOM 1411 O O . PRO A 1 172 ? 4.362 -7.374 7.299 1.00 95.62 172 PRO A O 1
ATOM 1414 N N . ALA A 1 173 ? 6.353 -6.372 7.517 1.00 93.38 173 ALA A N 1
ATOM 1415 C CA . ALA A 1 173 ? 6.382 -6.466 8.975 1.00 93.38 173 ALA A CA 1
ATOM 1416 C C . ALA A 1 173 ? 5.278 -5.626 9.653 1.00 93.38 173 ALA A C 1
ATOM 1418 O O . ALA A 1 173 ? 4.474 -6.216 10.379 1.00 93.38 173 ALA A O 1
ATOM 1419 N N . PRO A 1 174 ? 5.165 -4.302 9.406 1.00 95.88 174 PRO A N 1
ATOM 1420 C CA . PRO A 1 174 ? 4.051 -3.523 9.936 1.00 95.88 174 PRO A CA 1
ATOM 1421 C C . PRO A 1 174 ? 2.705 -4.024 9.414 1.00 95.88 174 PRO A C 1
ATOM 1423 O O . PRO A 1 174 ? 1.763 -4.100 10.189 1.00 95.88 174 PRO A O 1
ATOM 1426 N N . PHE A 1 175 ? 2.600 -4.444 8.149 1.00 94.31 175 PHE A N 1
ATOM 1427 C CA . PHE A 1 175 ? 1.332 -4.949 7.624 1.00 94.31 175 PHE A CA 1
ATOM 1428 C C . PHE A 1 175 ? 0.868 -6.237 8.308 1.00 94.31 175 PHE A C 1
ATOM 1430 O O . PHE A 1 175 ? -0.301 -6.363 8.654 1.00 94.31 175 PHE A O 1
ATOM 1437 N N . ASN A 1 176 ? 1.780 -7.176 8.567 1.00 92.94 176 ASN A N 1
ATOM 1438 C CA . ASN A 1 176 ? 1.444 -8.385 9.311 1.00 92.94 176 ASN A CA 1
ATOM 1439 C C . ASN A 1 176 ? 0.980 -8.082 10.731 1.00 92.94 176 ASN A C 1
ATOM 1441 O O . ASN A 1 176 ? 0.065 -8.742 11.191 1.00 92.94 176 ASN A O 1
ATOM 1445 N N . PHE A 1 177 ? 1.569 -7.090 11.396 1.00 94.00 177 PHE A N 1
ATOM 1446 C CA . PHE A 1 177 ? 1.096 -6.646 12.704 1.00 94.00 177 PHE A CA 1
ATOM 1447 C C . PHE A 1 177 ? -0.282 -5.983 12.632 1.00 94.00 177 PHE A C 1
ATOM 1449 O O . PHE A 1 177 ? -1.130 -6.269 13.466 1.00 94.00 177 PHE A O 1
ATOM 1456 N N . LEU A 1 178 ? -0.523 -5.139 11.624 1.00 92.12 178 LEU A N 1
ATOM 1457 C CA . LEU A 1 178 ? -1.807 -4.462 11.446 1.00 92.12 178 LEU A CA 1
ATOM 1458 C C . LEU A 1 178 ? -2.965 -5.456 11.365 1.00 92.12 178 LEU A C 1
ATOM 1460 O O . LEU A 1 178 ? -3.933 -5.282 12.087 1.00 92.12 178 LEU A O 1
ATOM 1464 N N . LYS A 1 179 ? -2.826 -6.538 10.591 1.00 89.50 179 LYS A N 1
ATOM 1465 C CA . LYS A 1 179 ? -3.844 -7.601 10.482 1.00 89.50 179 LYS A CA 1
ATOM 1466 C C . LYS A 1 179 ? -4.259 -8.220 11.820 1.00 89.50 179 LYS A C 1
ATOM 1468 O O . LYS A 1 179 ? -5.355 -8.747 11.935 1.00 89.50 179 LYS A O 1
ATOM 1473 N N . GLU A 1 180 ? -3.382 -8.165 12.817 1.00 89.38 180 GLU A N 1
ATOM 1474 C CA . GLU A 1 180 ? -3.625 -8.704 14.158 1.00 89.38 180 GLU A CA 1
ATOM 1475 C C . GLU A 1 180 ? -4.322 -7.710 15.086 1.00 89.38 180 GLU A C 1
ATOM 1477 O O . GLU A 1 180 ? -4.745 -8.078 16.183 1.00 89.38 180 GLU A O 1
ATOM 1482 N N . LEU A 1 181 ? -4.418 -6.445 14.676 1.00 87.50 181 LEU A N 1
ATOM 1483 C CA . LEU A 1 181 ? -5.127 -5.439 15.439 1.00 87.50 181 LEU A CA 1
ATOM 1484 C C . LEU A 1 181 ? -6.625 -5.667 15.312 1.00 87.50 181 LEU A C 1
ATOM 1486 O O . LEU A 1 181 ? -7.183 -5.797 14.226 1.00 87.50 181 LEU A O 1
ATOM 1490 N N . ASP A 1 182 ? -7.297 -5.603 16.447 1.00 83.56 182 ASP A N 1
ATOM 1491 C CA . ASP A 1 182 ? -8.748 -5.666 16.520 1.00 83.56 182 ASP A CA 1
ATOM 1492 C C . ASP A 1 182 ? -9.353 -4.296 16.154 1.00 83.56 182 ASP A C 1
ATOM 1494 O O . ASP A 1 182 ? -9.984 -3.646 16.967 1.00 83.56 182 ASP A O 1
ATOM 1498 N N . LEU A 1 183 ? -9.078 -3.765 14.960 1.00 85.12 183 LEU A N 1
ATOM 1499 C CA . LEU A 1 183 ? -9.567 -2.443 14.516 1.00 85.12 183 LEU A CA 1
ATOM 1500 C C . LEU A 1 183 ? -10.594 -2.534 13.382 1.00 85.12 183 LEU A C 1
ATOM 1502 O O . LEU A 1 183 ? -10.998 -1.521 12.805 1.00 85.12 183 LEU A O 1
ATOM 1506 N N . TYR A 1 184 ? -10.992 -3.743 13.011 1.00 86.81 184 TYR A N 1
ATOM 1507 C CA . TYR A 1 184 ? -11.665 -3.987 11.746 1.00 86.81 184 TYR A CA 1
ATOM 1508 C C . TYR A 1 184 ? -13.117 -4.363 11.968 1.00 86.81 184 TYR A C 1
ATOM 1510 O O . TYR A 1 184 ? -13.417 -5.400 12.549 1.00 86.81 184 TYR A O 1
ATOM 1518 N N . GLU A 1 185 ? -14.010 -3.513 11.470 1.00 88.19 185 GLU A N 1
ATOM 1519 C CA . GLU A 1 185 ? -15.428 -3.827 11.380 1.00 88.19 185 GLU A CA 1
ATOM 1520 C C . GLU A 1 185 ? -15.725 -4.392 9.993 1.00 88.19 185 GLU A C 1
ATOM 1522 O O . GLU A 1 185 ? -15.286 -3.853 8.973 1.00 88.19 185 GLU A O 1
ATOM 1527 N N . TRP A 1 186 ? -16.499 -5.465 9.963 1.00 89.31 186 TRP A N 1
ATOM 1528 C CA . TRP A 1 186 ? -16.907 -6.188 8.773 1.00 89.31 186 TRP A CA 1
ATOM 1529 C C . TRP A 1 186 ? -18.423 -6.298 8.747 1.00 89.31 186 TRP A C 1
ATOM 1531 O O . TRP A 1 186 ? -19.047 -6.541 9.779 1.00 89.31 186 TRP A O 1
ATOM 1541 N N . ASN A 1 187 ? -19.023 -6.179 7.569 1.00 90.00 187 ASN A N 1
ATOM 1542 C CA . ASN A 1 187 ? -20.449 -6.399 7.383 1.00 90.00 187 ASN A CA 1
ATOM 1543 C C . ASN A 1 187 ? -20.740 -7.292 6.173 1.00 90.00 187 ASN A C 1
ATOM 1545 O O . ASN A 1 187 ? -19.932 -7.421 5.253 1.00 90.00 187 ASN A O 1
ATOM 1549 N N . ARG A 1 188 ? -21.904 -7.940 6.176 1.00 89.38 188 ARG A N 1
ATOM 1550 C CA . ARG A 1 188 ? -22.443 -8.628 4.997 1.00 89.38 188 ARG A CA 1
ATOM 1551 C C . ARG A 1 188 ? -23.965 -8.646 5.022 1.00 89.38 188 ARG A C 1
ATOM 1553 O O . ARG A 1 188 ? -24.589 -8.474 6.068 1.00 89.38 188 ARG A O 1
ATOM 1560 N N . THR A 1 189 ? -24.561 -8.886 3.859 1.00 87.00 189 THR A N 1
ATOM 1561 C CA . THR A 1 189 ? -26.009 -9.076 3.711 1.00 87.00 189 THR A CA 1
ATOM 1562 C C . THR A 1 189 ? -26.273 -10.411 3.014 1.00 87.00 189 THR A C 1
ATOM 1564 O O . THR A 1 189 ? -26.155 -10.489 1.784 1.00 87.00 189 THR A O 1
ATOM 1567 N N . PRO A 1 190 ? -26.593 -11.479 3.768 1.00 84.50 190 PRO A N 1
ATOM 1568 C CA . PRO A 1 190 ? -26.949 -12.775 3.207 1.00 84.50 190 PRO A CA 1
ATOM 1569 C C . PRO A 1 190 ? -28.295 -12.751 2.459 1.00 84.50 190 PRO A C 1
ATOM 1571 O O . PRO A 1 190 ? -28.983 -11.734 2.360 1.00 84.50 190 PRO A O 1
ATOM 1574 N N . ARG A 1 191 ? -28.682 -13.900 1.885 1.00 82.38 191 ARG A N 1
ATOM 1575 C CA . ARG A 1 191 ? -29.888 -14.043 1.033 1.00 82.38 191 ARG A CA 1
ATOM 1576 C C . ARG A 1 191 ? -31.199 -13.694 1.718 1.00 82.38 191 ARG A C 1
ATOM 1578 O O . ARG A 1 191 ? -32.148 -13.315 1.039 1.00 82.38 191 ARG A O 1
ATOM 1585 N N . ASP A 1 192 ? -31.264 -13.908 3.020 1.00 86.94 192 ASP A N 1
ATOM 1586 C CA . ASP A 1 192 ? -32.442 -13.641 3.836 1.00 86.94 192 ASP A CA 1
ATOM 1587 C C . ASP A 1 192 ? -32.657 -12.137 4.084 1.00 86.94 192 ASP A C 1
ATOM 1589 O O . ASP A 1 192 ? -33.704 -11.747 4.594 1.00 86.94 192 ASP A O 1
ATOM 1593 N N . GLY A 1 193 ? -31.699 -11.295 3.675 1.00 83.56 193 GLY A N 1
ATOM 1594 C CA . GLY A 1 193 ? -31.746 -9.845 3.831 1.00 83.56 193 GLY A CA 1
ATOM 1595 C C . GLY A 1 193 ? -31.331 -9.360 5.218 1.00 83.56 193 GLY A C 1
ATOM 1596 O O . GLY A 1 193 ? -31.394 -8.156 5.470 1.00 83.56 193 GLY A O 1
ATOM 1597 N N . THR A 1 194 ? -30.899 -10.258 6.108 1.00 87.31 194 THR A N 1
ATOM 1598 C CA . THR A 1 194 ? -30.370 -9.884 7.422 1.00 87.31 194 THR A CA 1
ATOM 1599 C C . THR A 1 194 ? -29.045 -9.141 7.237 1.00 87.31 194 THR A C 1
ATOM 1601 O O . THR A 1 194 ? -28.259 -9.470 6.354 1.00 87.31 194 THR A O 1
ATOM 1604 N N . VAL A 1 195 ? -28.778 -8.109 8.035 1.00 85.25 195 VAL A N 1
ATOM 1605 C CA . VAL A 1 195 ? -27.460 -7.459 8.036 1.00 85.25 195 VAL A CA 1
ATOM 1606 C C . VAL A 1 195 ? -26.656 -8.033 9.189 1.00 85.25 195 VAL A C 1
ATOM 1608 O O . VAL A 1 195 ? -27.082 -7.957 10.341 1.00 85.25 195 VAL A O 1
ATOM 1611 N N . GLU A 1 196 ? -25.506 -8.611 8.869 1.00 86.81 196 GLU A N 1
ATOM 1612 C CA . GLU A 1 196 ? -24.580 -9.171 9.847 1.00 86.81 196 GLU A CA 1
ATOM 1613 C C . GLU A 1 196 ? -23.361 -8.263 10.002 1.00 86.81 196 GLU A C 1
ATOM 1615 O O . GLU A 1 196 ? -22.881 -7.696 9.018 1.00 86.81 196 GLU A O 1
ATOM 1620 N N . PHE A 1 197 ? -22.850 -8.164 11.230 1.00 83.94 197 PHE A N 1
ATOM 1621 C CA . PHE A 1 197 ? -21.665 -7.385 11.585 1.00 83.94 197 PHE A CA 1
ATOM 1622 C C . PHE A 1 197 ? -20.706 -8.239 12.420 1.00 83.94 197 PHE A C 1
ATOM 1624 O O . PHE A 1 197 ? -21.149 -8.976 13.303 1.00 83.94 197 PHE A O 1
ATOM 1631 N N . ILE A 1 198 ? -19.404 -8.116 12.166 1.00 84.50 198 ILE A N 1
ATOM 1632 C CA . ILE A 1 198 ? -18.326 -8.681 12.989 1.00 84.50 198 ILE A CA 1
ATOM 1633 C C . ILE A 1 198 ? -17.291 -7.587 13.236 1.00 84.50 198 ILE A C 1
ATOM 1635 O O . ILE A 1 198 ? -16.944 -6.847 12.322 1.00 84.50 198 ILE A O 1
ATOM 1639 N N . GLY A 1 199 ? -16.760 -7.530 14.453 1.00 73.50 199 GLY A N 1
ATOM 1640 C CA . GLY A 1 199 ? -15.669 -6.636 14.823 1.00 73.50 199 GLY A CA 1
ATOM 1641 C C . GLY A 1 199 ? -16.077 -5.576 15.844 1.00 73.50 199 GLY A C 1
ATOM 1642 O O . GLY A 1 199 ? -17.259 -5.437 16.178 1.00 73.50 199 GLY A O 1
ATOM 1643 N N . PRO A 1 200 ? -15.098 -4.846 16.390 1.00 66.19 200 PRO A N 1
ATOM 1644 C CA . PRO A 1 200 ? -15.359 -3.812 17.367 1.00 66.19 200 PRO A CA 1
ATOM 1645 C C . PRO A 1 200 ? -15.909 -2.569 16.674 1.00 66.19 200 PRO A C 1
ATOM 1647 O O . PRO A 1 200 ? -15.323 -2.071 15.713 1.00 66.19 200 PRO A O 1
ATOM 1650 N N . MET A 1 201 ? -17.006 -2.025 17.206 1.00 57.78 201 MET A N 1
ATOM 1651 C CA . MET A 1 201 ? -17.490 -0.706 16.798 1.00 57.78 201 MET A CA 1
ATOM 1652 C C . MET A 1 201 ? -16.361 0.314 16.987 1.00 57.78 201 MET A C 1
ATOM 1654 O O . MET A 1 201 ? -15.879 0.495 18.105 1.00 57.78 201 MET A O 1
ATOM 1658 N N . ILE A 1 202 ? -15.956 0.998 15.914 1.00 56.09 202 ILE A N 1
ATOM 1659 C CA . ILE A 1 202 ? -15.107 2.197 15.979 1.00 56.09 202 ILE A CA 1
ATOM 1660 C C . ILE A 1 202 ? -15.992 3.402 15.676 1.00 56.09 202 ILE A C 1
ATOM 1662 O O . ILE A 1 202 ? -16.752 3.386 14.709 1.00 56.09 202 ILE A O 1
ATOM 1666 N N . ARG A 1 203 ? -15.921 4.462 16.493 1.00 54.59 203 ARG A N 1
ATOM 1667 C CA . ARG A 1 203 ? -16.776 5.635 16.271 1.00 54.59 203 ARG A CA 1
ATOM 1668 C C . ARG A 1 203 ? -16.441 6.339 14.943 1.00 54.59 203 ARG A C 1
ATOM 1670 O O . ARG A 1 203 ? -15.265 6.598 14.688 1.00 54.59 203 ARG A O 1
ATOM 1677 N N . PRO A 1 204 ? -17.454 6.750 14.156 1.00 49.94 204 PRO A N 1
ATOM 1678 C CA . PRO A 1 204 ? -17.269 7.532 12.926 1.00 49.94 204 PRO A CA 1
ATOM 1679 C C . PRO A 1 204 ? -16.547 8.871 13.139 1.00 49.94 204 PRO A C 1
ATOM 1681 O O . PRO A 1 204 ? -15.817 9.329 12.265 1.00 49.94 204 PRO A O 1
ATOM 1684 N N . GLU A 1 205 ? -16.717 9.467 14.323 1.00 58.34 205 GLU A N 1
ATOM 1685 C CA . GLU A 1 205 ? -16.176 10.774 14.730 1.00 58.34 205 GLU A CA 1
ATOM 1686 C C . GLU A 1 205 ? -14.642 10.869 14.588 1.00 58.34 205 GLU A C 1
ATOM 1688 O O . GLU A 1 205 ? -14.109 11.957 14.389 1.00 58.34 205 GLU A O 1
ATOM 1693 N N . TYR A 1 206 ? -13.922 9.741 14.627 1.00 52.16 206 TYR A N 1
ATOM 1694 C CA . TYR A 1 206 ? -12.460 9.697 14.488 1.00 52.16 206 TYR A CA 1
ATOM 1695 C C . TYR A 1 206 ? -11.951 9.882 13.049 1.00 52.16 206 TYR A C 1
ATOM 1697 O O . TYR A 1 206 ? -10.748 10.031 12.844 1.00 52.16 206 TYR A O 1
ATOM 1705 N N . PHE A 1 207 ? -12.839 9.880 12.052 1.00 52.34 207 PHE A N 1
ATOM 1706 C CA . PHE A 1 207 ? -12.466 9.931 10.633 1.00 52.34 207 PHE A CA 1
ATOM 1707 C C . PHE A 1 207 ? -12.917 11.223 9.929 1.00 52.34 207 PHE A C 1
ATOM 1709 O O . PHE A 1 207 ? -12.632 11.407 8.744 1.00 52.34 207 PHE A O 1
ATOM 1716 N N . GLU A 1 208 ? -13.609 12.130 10.631 1.00 49.91 208 GLU A N 1
ATOM 1717 C CA . GLU A 1 208 ? -14.252 13.308 10.025 1.00 49.91 208 GLU A CA 1
ATOM 1718 C C . GLU A 1 208 ? -13.370 14.573 9.951 1.00 49.91 208 GLU A C 1
ATOM 1720 O O . GLU A 1 208 ? -13.735 15.520 9.248 1.00 49.91 208 GLU A O 1
ATOM 1725 N N . ASP A 1 209 ? -12.186 14.601 10.576 1.00 47.84 209 ASP A N 1
ATOM 1726 C CA . ASP A 1 209 ? -11.422 15.853 10.759 1.00 47.84 209 ASP A CA 1
ATOM 1727 C C . ASP A 1 209 ? -10.461 16.263 9.618 1.00 47.84 209 ASP A C 1
ATOM 1729 O O . ASP A 1 209 ? -9.802 17.294 9.714 1.00 47.84 209 ASP A O 1
ATOM 1733 N N . ASP A 1 210 ? -10.444 15.563 8.477 1.00 46.91 210 ASP A N 1
ATOM 1734 C CA . ASP A 1 210 ? -9.660 15.978 7.288 1.00 46.91 210 ASP A CA 1
ATOM 1735 C C . ASP A 1 210 ? -10.469 16.787 6.246 1.00 46.91 210 ASP A C 1
ATOM 1737 O O . ASP A 1 210 ? -9.978 17.093 5.159 1.00 46.91 210 ASP A O 1
ATOM 1741 N N . ARG A 1 211 ? -11.719 17.183 6.545 1.00 41.84 211 ARG A N 1
ATOM 1742 C CA . ARG A 1 211 ? -12.541 18.032 5.644 1.00 41.84 211 ARG A CA 1
ATOM 1743 C C . ARG A 1 211 ? -12.493 19.533 5.958 1.00 41.84 211 ARG A C 1
ATOM 1745 O O . ARG A 1 211 ? -13.341 20.284 5.475 1.00 41.84 211 ARG A O 1
ATOM 1752 N N . ARG A 1 212 ? -11.514 19.993 6.742 1.00 35.78 212 ARG A N 1
ATOM 1753 C CA . ARG A 1 212 ? -11.289 21.422 7.025 1.00 35.78 212 ARG A CA 1
ATOM 1754 C C . ARG A 1 212 ? -9.870 21.868 6.650 1.00 35.78 212 ARG A C 1
ATOM 1756 O O . ARG A 1 212 ? -9.077 22.214 7.518 1.00 35.78 212 ARG A O 1
ATOM 1763 N N . THR A 1 213 ? -9.596 21.931 5.349 1.00 38.66 213 THR A N 1
ATOM 1764 C CA . THR A 1 213 ? -8.634 22.878 4.752 1.00 38.66 213 THR A CA 1
ATOM 1765 C C . THR A 1 213 ? -9.225 23.465 3.490 1.00 38.66 213 THR A C 1
ATOM 1767 O O . THR A 1 213 ? -9.627 22.651 2.628 1.00 38.66 213 THR A O 1
#

pLDDT: mean 85.55, std 17.51, range [27.89, 98.31]

Organism: NCBI:txid155900

Secondary structure (DSSP, 8-state):
--HHHHHHS---SS--B-BTTTB-STTPBEESSHHHHHHHHHHHHHHHHHHHHHHHHH---HHHHHHHHHHHHHHHHHHHHHHHHHHHHHHHSPBP-TTS--SS--B-HHHHHHHHHHHHHHHHHHHHHHHHHHHHIIIIII---S--HHHHHHHHHH--HHHHHHHHHHSHHHHHHHTTSS---EEE--TT---EEES----GGGG-TTS--